Protein AF-A0A066YXP0-F1 (afdb_monomer_lite)

Structure (mmCIF, N/CA/C/O backbone):
data_AF-A0A066YXP0-F1
#
_entry.id   AF-A0A066YXP0-F1
#
loop_
_atom_site.group_PDB
_atom_site.id
_atom_site.type_symbol
_atom_site.label_atom_id
_atom_site.label_alt_id
_atom_site.label_comp_id
_atom_site.label_asym_id
_atom_site.label_entity_id
_atom_site.label_seq_id
_atom_site.pdbx_PDB_ins_code
_atom_site.Cartn_x
_atom_site.Cartn_y
_atom_site.Cartn_z
_atom_site.occupancy
_atom_site.B_iso_or_equiv
_atom_site.auth_seq_id
_atom_site.auth_comp_id
_atom_site.auth_asym_id
_atom_site.auth_atom_id
_atom_site.pdbx_PDB_model_num
ATOM 1 N N . MET A 1 1 ? -65.974 5.457 -39.217 1.00 43.94 1 MET A N 1
ATOM 2 C CA . MET A 1 1 ? -66.671 4.930 -38.025 1.00 43.94 1 MET A CA 1
ATOM 3 C C . MET A 1 1 ? -66.229 5.714 -36.793 1.00 43.94 1 MET A C 1
ATOM 5 O O . MET A 1 1 ? -65.076 5.642 -36.402 1.00 43.94 1 MET A O 1
ATOM 9 N N . ARG A 1 2 ? -67.131 6.537 -36.255 1.00 34.09 2 ARG A N 1
ATOM 10 C CA . ARG A 1 2 ? -67.121 7.084 -34.881 1.00 34.09 2 ARG A CA 1
ATOM 11 C C . ARG A 1 2 ? -67.734 6.015 -33.931 1.00 34.09 2 ARG A C 1
ATOM 13 O O . ARG A 1 2 ? -68.352 5.100 -34.468 1.00 34.09 2 ARG A O 1
ATOM 20 N N . PRO A 1 3 ? -67.859 6.222 -32.601 1.00 57.88 3 PRO A N 1
ATOM 21 C CA . PRO A 1 3 ? -66.955 6.821 -31.596 1.00 57.88 3 PRO A CA 1
ATOM 22 C C . PRO A 1 3 ? -67.056 6.107 -30.205 1.00 57.88 3 PRO A C 1
ATOM 24 O O . PRO A 1 3 ? -67.818 5.162 -30.042 1.00 57.88 3 PRO A O 1
ATOM 27 N N . GLY A 1 4 ? -66.403 6.628 -29.154 1.00 34.84 4 GLY A N 1
ATOM 28 C CA . GLY A 1 4 ? -66.785 6.338 -27.752 1.00 34.84 4 GLY A CA 1
ATOM 29 C C . GLY A 1 4 ? -65.851 6.954 -26.699 1.00 34.84 4 GLY A C 1
ATOM 30 O O . GLY A 1 4 ? -64.907 6.310 -26.276 1.00 34.84 4 GLY A O 1
ATOM 31 N N . ARG A 1 5 ? -65.946 8.271 -26.445 1.00 37.78 5 ARG A N 1
ATOM 32 C CA . ARG A 1 5 ? -66.507 8.904 -25.216 1.00 37.78 5 ARG A CA 1
ATOM 33 C C . ARG A 1 5 ? -65.700 8.698 -23.906 1.00 37.78 5 ARG A C 1
ATOM 35 O O . ARG A 1 5 ? -65.903 7.718 -23.212 1.00 37.78 5 ARG A O 1
ATOM 42 N N . ALA A 1 6 ? -64.787 9.641 -23.616 1.00 40.22 6 ALA A N 1
ATOM 43 C CA . ALA A 1 6 ? -64.837 10.743 -22.614 1.00 40.22 6 ALA A CA 1
ATOM 44 C C . ALA A 1 6 ? -65.660 10.575 -21.292 1.00 40.22 6 ALA A C 1
ATOM 46 O O . ALA A 1 6 ? -66.517 9.706 -21.220 1.00 40.22 6 ALA A O 1
ATOM 47 N N . PRO A 1 7 ? -65.664 11.566 -20.366 1.00 56.12 7 PRO A N 1
ATOM 48 C CA . PRO A 1 7 ? -64.593 12.099 -19.503 1.00 56.12 7 PRO A CA 1
ATOM 49 C C . PRO A 1 7 ? -65.066 12.242 -18.021 1.00 56.12 7 PRO A C 1
ATOM 51 O O . PRO A 1 7 ? -66.232 12.026 -17.706 1.00 56.12 7 PRO A O 1
ATOM 54 N N . GLY A 1 8 ? -64.200 12.692 -17.102 1.00 35.34 8 GLY A N 1
ATOM 55 C CA . GLY A 1 8 ? -64.591 12.992 -15.714 1.00 35.34 8 GLY A CA 1
ATOM 56 C C . GLY A 1 8 ? -63.807 14.147 -15.089 1.00 35.34 8 GLY A C 1
ATOM 57 O O . GLY A 1 8 ? -62.768 13.941 -14.475 1.00 35.34 8 GLY A O 1
ATOM 58 N N . HIS A 1 9 ? -64.324 15.367 -15.245 1.00 40.81 9 HIS A N 1
ATOM 59 C CA . HIS A 1 9 ? -63.923 16.573 -14.514 1.00 40.81 9 HIS A CA 1
ATOM 60 C C . HIS A 1 9 ? -64.407 16.533 -13.053 1.00 40.81 9 HIS A C 1
ATOM 62 O O . HIS A 1 9 ? -65.563 16.186 -12.819 1.00 40.81 9 HIS A O 1
ATOM 68 N N . ARG A 1 10 ? -63.614 17.072 -12.112 1.00 38.88 10 ARG A N 1
ATOM 69 C CA . ARG A 1 10 ? -63.977 18.285 -11.338 1.00 38.88 10 ARG A CA 1
ATOM 70 C C . ARG A 1 10 ? -62.808 18.804 -10.470 1.00 38.88 10 ARG A C 1
ATOM 72 O O . ARG A 1 10 ? -62.180 18.010 -9.778 1.00 38.88 10 ARG A O 1
ATOM 79 N N . PRO A 1 11 ? -62.541 20.124 -10.474 1.00 49.25 11 PRO A N 1
ATOM 80 C CA . PRO A 1 11 ? -61.657 20.807 -9.530 1.00 49.25 11 PRO A CA 1
ATOM 81 C C . PRO A 1 11 ? -62.459 21.400 -8.355 1.00 49.25 11 PRO A C 1
ATOM 83 O O . PRO A 1 11 ? -63.648 21.687 -8.499 1.00 49.25 11 PRO A O 1
ATOM 86 N N . GLY A 1 12 ? -61.813 21.644 -7.211 1.00 35.94 12 GLY A N 1
ATOM 87 C CA . GLY A 1 12 ? -62.453 22.354 -6.101 1.00 35.94 12 GLY A CA 1
ATOM 88 C C . GLY A 1 12 ? -61.500 22.766 -4.973 1.00 35.94 12 GLY A C 1
ATOM 89 O O . GLY A 1 12 ? -61.181 21.970 -4.101 1.00 35.94 12 GLY A O 1
ATOM 90 N N . THR A 1 13 ? -61.079 24.036 -5.022 1.00 36.84 13 THR A N 1
ATOM 91 C CA . THR A 1 13 ? -61.128 25.043 -3.932 1.00 36.84 13 THR A CA 1
ATOM 92 C C . THR A 1 13 ? -60.427 24.787 -2.578 1.00 36.84 13 THR A C 1
ATOM 94 O O . THR A 1 13 ? -60.930 24.078 -1.715 1.00 36.84 13 THR A O 1
ATOM 97 N N . ARG A 1 14 ? -59.326 25.527 -2.340 1.00 41.44 14 ARG A N 1
ATOM 98 C CA . ARG A 1 14 ? -58.990 26.219 -1.059 1.00 41.44 14 ARG A CA 1
ATOM 99 C C . ARG A 1 14 ? -59.860 27.499 -0.917 1.00 41.44 14 ARG A C 1
ATOM 101 O O . ARG A 1 14 ? -60.451 27.853 -1.937 1.00 41.44 14 ARG A O 1
ATOM 108 N N . PRO A 1 15 ? -59.868 28.291 0.191 1.00 52.75 15 PRO A N 1
ATOM 109 C CA . PRO A 1 15 ? -59.224 28.177 1.521 1.00 52.75 15 PRO A CA 1
ATOM 110 C C . PRO A 1 15 ? -60.187 28.453 2.717 1.00 52.75 15 PRO A C 1
ATOM 112 O O . PRO A 1 15 ? -61.280 28.967 2.527 1.00 52.75 15 PRO A O 1
ATOM 115 N N . ALA A 1 16 ? -59.747 28.239 3.965 1.00 36.47 16 ALA A N 1
ATOM 116 C CA . ALA A 1 16 ? -60.182 29.052 5.116 1.00 36.47 16 ALA A CA 1
ATOM 117 C C . ALA A 1 16 ? -59.213 28.905 6.300 1.00 36.47 16 ALA A C 1
ATOM 119 O O . ALA A 1 16 ? -58.724 27.817 6.601 1.00 36.47 16 ALA A O 1
ATOM 120 N N . ALA A 1 17 ? -58.921 30.032 6.940 1.00 34.28 17 ALA A N 1
ATOM 121 C CA . ALA A 1 17 ? -57.982 30.205 8.034 1.00 34.28 17 ALA A CA 1
ATOM 122 C C . ALA A 1 17 ? -58.693 30.272 9.398 1.00 34.28 17 ALA A C 1
ATOM 124 O O . ALA A 1 17 ? -59.740 30.898 9.477 1.00 34.28 17 ALA A O 1
ATOM 125 N N . GLN A 1 18 ? -58.012 29.758 10.440 1.00 38.00 18 GLN A N 1
ATOM 126 C CA . GLN A 1 18 ? -57.992 30.223 11.850 1.00 38.00 18 GLN A CA 1
ATOM 127 C C . GLN A 1 18 ? -59.324 30.196 12.665 1.00 38.00 18 GLN A C 1
ATOM 129 O O . GLN A 1 18 ? -60.389 30.207 12.068 1.00 38.00 18 GLN A O 1
ATOM 134 N N . PRO A 1 19 ? -59.314 30.131 14.027 1.00 46.47 19 PRO A N 1
ATOM 135 C CA . PRO A 1 19 ? -58.333 30.755 14.914 1.00 46.47 19 PRO A CA 1
ATOM 136 C C . PRO A 1 19 ? -57.813 29.954 16.119 1.00 46.47 19 PRO A C 1
ATOM 138 O O . PRO A 1 19 ? -58.309 28.917 16.552 1.00 46.47 19 PRO A O 1
ATOM 141 N N . ARG A 1 20 ? -56.752 30.563 16.650 1.00 35.50 20 ARG A N 1
ATOM 142 C CA . ARG A 1 20 ? -56.037 30.334 17.902 1.00 35.50 20 ARG A CA 1
ATOM 143 C C . ARG A 1 20 ? -56.984 30.230 19.104 1.00 35.50 20 ARG A C 1
ATOM 145 O O . ARG A 1 20 ? -57.837 31.093 19.292 1.00 35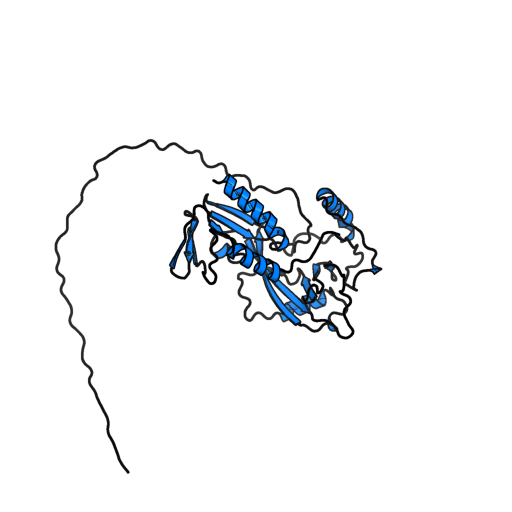.50 20 ARG A O 1
ATOM 152 N N . ARG A 1 21 ? -56.719 29.274 19.999 1.00 39.41 21 ARG A N 1
ATOM 153 C CA . ARG A 1 21 ? -57.074 29.389 21.420 1.00 39.41 21 ARG A CA 1
ATOM 154 C C . ARG A 1 21 ? -55.802 29.507 22.252 1.00 39.41 21 ARG A C 1
ATOM 156 O O . ARG A 1 21 ? -54.921 28.655 22.200 1.00 39.41 21 ARG A O 1
ATOM 163 N N . HIS A 1 22 ? -55.729 30.629 22.957 1.00 32.97 22 HIS A N 1
ATOM 164 C CA . HIS A 1 22 ? -54.777 30.950 24.010 1.00 32.97 22 HIS A CA 1
ATOM 165 C C . HIS A 1 22 ? -55.228 30.359 25.358 1.00 32.97 22 HIS A C 1
ATOM 167 O O . HIS A 1 22 ? -56.410 30.075 25.536 1.00 32.97 22 HIS A O 1
ATOM 173 N N . LEU A 1 23 ? -54.270 30.354 26.300 1.00 34.19 23 LEU A N 1
ATOM 174 C CA . LEU A 1 23 ? -54.341 30.107 27.754 1.00 34.19 23 LEU A CA 1
ATOM 175 C C . LEU A 1 23 ? -54.124 28.624 28.128 1.00 34.19 23 LEU A C 1
ATOM 177 O O . LEU A 1 23 ? -54.807 27.755 27.616 1.00 34.19 23 LEU A O 1
ATOM 181 N N . ALA A 1 24 ? -53.165 28.239 28.976 1.00 34.91 24 ALA A N 1
ATOM 182 C CA . ALA A 1 24 ? -52.558 28.959 30.092 1.00 34.91 24 ALA A CA 1
ATOM 183 C C . ALA A 1 24 ? -51.069 28.606 30.306 1.00 34.91 24 ALA A C 1
ATOM 185 O O . ALA A 1 24 ? -50.634 27.471 30.123 1.00 34.91 24 ALA A O 1
ATOM 186 N N . ARG A 1 25 ? -50.303 29.614 30.742 1.00 38.59 25 ARG A N 1
ATOM 187 C CA . ARG A 1 25 ? -48.981 29.485 31.377 1.00 38.59 25 ARG A CA 1
ATOM 188 C C . ARG A 1 25 ? -49.139 28.969 32.813 1.00 38.59 25 ARG A C 1
ATOM 190 O O . ARG A 1 25 ? -50.065 29.403 33.494 1.00 38.59 25 ARG A O 1
ATOM 197 N N . PRO A 1 26 ? -48.130 28.255 33.330 1.00 39.72 26 PRO A N 1
ATOM 198 C CA . PRO A 1 26 ? -47.620 28.554 34.665 1.00 39.72 26 PRO A CA 1
ATOM 199 C C . PRO A 1 26 ? -46.196 29.117 34.586 1.00 39.72 26 PRO A C 1
ATOM 201 O O . PRO A 1 26 ? -45.354 28.649 33.821 1.00 39.72 26 PRO A O 1
ATOM 204 N N . ALA A 1 27 ? -45.963 30.158 35.379 1.00 39.28 27 ALA A N 1
ATOM 205 C CA . ALA A 1 27 ? -44.684 30.827 35.587 1.00 39.28 27 ALA A CA 1
ATOM 206 C C . ALA A 1 27 ? -43.836 30.073 36.655 1.00 39.28 27 ALA A C 1
ATOM 208 O O . ALA A 1 27 ? -44.248 29.010 37.125 1.00 39.28 27 ALA A O 1
ATOM 209 N N . PRO A 1 28 ? -42.619 30.543 36.986 1.00 38.53 28 PRO A N 1
ATOM 210 C CA . PRO A 1 28 ? -41.446 29.703 37.191 1.00 38.53 28 PRO A CA 1
ATOM 211 C C . PRO A 1 28 ? -41.310 29.196 38.630 1.00 38.53 28 PRO A C 1
ATOM 213 O O . PRO A 1 28 ? -41.614 29.901 39.590 1.00 38.53 28 PRO A O 1
ATOM 216 N N . ARG A 1 29 ? -40.758 27.990 38.795 1.00 36.66 29 ARG A N 1
ATOM 217 C CA . ARG A 1 29 ? -40.234 27.546 40.091 1.00 36.66 29 ARG A CA 1
ATOM 218 C C . ARG A 1 29 ? -38.767 27.944 40.201 1.00 36.66 29 ARG A C 1
ATOM 220 O O . ARG A 1 29 ? -37.927 27.467 39.441 1.00 36.66 29 ARG A O 1
ATOM 227 N N . HIS A 1 30 ? -38.496 28.836 41.148 1.00 35.25 30 HIS A N 1
ATOM 228 C CA . HIS A 1 30 ? -37.156 29.158 41.617 1.00 35.25 30 HIS A CA 1
ATOM 229 C C . HIS A 1 30 ? -36.464 27.926 42.233 1.00 35.25 30 HIS A C 1
ATOM 231 O O . HIS A 1 30 ? -37.138 27.051 42.785 1.00 35.25 30 HIS A O 1
ATOM 237 N N . PRO A 1 31 ? -35.124 27.857 42.147 1.00 35.50 31 PRO A N 1
ATOM 238 C CA . PRO A 1 31 ? -34.337 26.725 42.612 1.00 35.50 31 PRO A CA 1
ATOM 239 C C . PRO A 1 31 ? -34.058 26.830 44.117 1.00 35.50 31 PRO A C 1
ATOM 241 O O . PRO A 1 31 ? -33.610 27.871 44.594 1.00 35.50 31 PRO A O 1
ATOM 244 N N . HIS A 1 32 ? -34.260 25.738 44.857 1.00 34.31 32 HIS A N 1
ATOM 245 C CA . HIS A 1 32 ? -33.698 25.594 46.201 1.00 34.31 32 HIS A CA 1
ATOM 246 C C . HIS A 1 32 ? -32.284 24.985 46.112 1.00 34.31 32 HIS A C 1
ATOM 248 O O . HIS A 1 32 ? -32.048 24.117 45.265 1.00 34.31 32 HIS A O 1
ATOM 254 N N . PRO A 1 33 ? -31.330 25.429 46.951 1.00 35.97 33 PRO A N 1
ATOM 255 C CA . PRO A 1 33 ? -29.922 25.098 46.829 1.00 35.97 33 PRO A CA 1
ATOM 256 C C . PRO A 1 33 ? -29.597 23.830 47.622 1.00 35.97 33 PRO A C 1
ATOM 258 O O . PRO A 1 33 ? -29.985 23.698 48.780 1.00 35.97 33 PRO A O 1
ATOM 261 N N . ALA A 1 34 ? -28.828 22.915 47.034 1.00 32.72 34 ALA A N 1
ATOM 262 C CA . ALA A 1 34 ? -28.223 21.829 47.792 1.00 32.72 34 ALA A CA 1
ATOM 263 C C . ALA A 1 34 ? -26.845 21.448 47.235 1.00 32.72 34 ALA A C 1
ATOM 265 O O . ALA A 1 34 ? -26.696 21.014 46.097 1.00 32.72 34 ALA A O 1
ATOM 266 N N . ALA A 1 35 ? -25.858 21.613 48.116 1.00 32.06 35 ALA A N 1
ATOM 267 C CA . ALA A 1 35 ? -24.585 20.904 48.190 1.00 32.06 35 ALA A CA 1
ATOM 268 C C . ALA A 1 35 ? -23.618 21.004 46.992 1.00 32.06 35 ALA A C 1
ATOM 270 O O . ALA A 1 35 ? -23.466 20.095 46.175 1.00 32.06 35 ALA A O 1
ATOM 271 N N . ARG A 1 36 ? -22.805 22.071 47.015 1.00 32.59 36 ARG A N 1
ATOM 272 C CA . ARG A 1 36 ? -21.448 22.070 46.448 1.00 32.59 36 ARG A CA 1
ATOM 273 C C . ARG A 1 36 ? -20.637 20.929 47.080 1.00 32.59 36 ARG A C 1
ATOM 275 O O . ARG A 1 36 ? -20.168 21.057 48.206 1.00 32.59 36 ARG A O 1
ATOM 282 N N . ARG A 1 37 ? -20.422 19.836 46.345 1.00 38.03 37 ARG A N 1
ATOM 283 C CA . ARG A 1 37 ? -19.284 18.937 46.597 1.00 38.03 37 ARG A CA 1
ATOM 284 C C . ARG A 1 37 ? -18.017 19.569 46.004 1.00 38.03 37 ARG A C 1
ATOM 286 O O . ARG A 1 37 ? -18.082 20.101 44.892 1.00 38.03 37 ARG A O 1
ATOM 293 N N . PRO A 1 38 ? -16.873 19.541 46.707 1.00 33.12 38 PRO A N 1
ATOM 294 C CA . PRO A 1 38 ? -15.649 20.156 46.220 1.00 33.12 38 PRO A CA 1
ATOM 295 C C . PRO A 1 38 ? -15.175 19.451 44.946 1.00 33.12 38 PRO A C 1
ATOM 297 O O . PRO A 1 38 ? -14.960 18.237 44.920 1.00 33.12 38 PRO A O 1
ATOM 300 N N . ARG A 1 39 ? -15.008 20.240 43.878 1.00 32.91 39 ARG A N 1
ATOM 301 C CA . ARG A 1 39 ? -14.263 19.850 42.681 1.00 32.91 39 ARG A CA 1
ATOM 302 C C . ARG A 1 39 ? -12.849 19.489 43.127 1.00 32.91 39 ARG A C 1
ATOM 304 O O . ARG A 1 39 ? -12.073 20.371 43.483 1.00 32.91 39 ARG A O 1
ATOM 311 N N . ARG A 1 40 ? -12.506 18.201 43.106 1.00 32.47 40 ARG A N 1
ATOM 312 C CA . ARG A 1 40 ? -11.100 17.795 43.128 1.00 32.47 40 ARG A CA 1
ATOM 313 C C . ARG A 1 40 ? -10.467 18.348 41.855 1.00 32.47 40 ARG A C 1
ATOM 315 O O . ARG A 1 40 ? -10.839 17.941 40.755 1.00 32.47 40 ARG A O 1
ATOM 322 N N . HIS A 1 41 ? -9.562 19.309 42.014 1.00 30.81 41 HIS A N 1
ATOM 323 C CA . HIS A 1 41 ? -8.643 19.727 40.967 1.00 30.81 41 HIS A CA 1
ATOM 324 C C . HIS A 1 41 ? -7.877 18.489 40.495 1.00 30.81 41 HIS A C 1
ATOM 326 O O . HIS A 1 41 ? -6.980 18.003 41.177 1.00 30.81 41 HIS A O 1
ATOM 332 N N . ARG A 1 42 ? -8.271 17.943 39.342 1.00 34.81 42 ARG A N 1
ATOM 333 C CA . ARG A 1 42 ? -7.439 16.994 38.606 1.00 34.81 42 ARG A CA 1
ATOM 334 C C . ARG A 1 42 ? -6.384 17.848 37.890 1.00 34.81 42 ARG A C 1
ATOM 336 O O . ARG A 1 42 ? -6.780 18.789 37.197 1.00 34.81 42 ARG A O 1
ATOM 343 N N . PRO A 1 43 ? -5.081 17.605 38.096 1.00 33.22 43 PRO A N 1
ATOM 344 C CA . PRO A 1 43 ? -4.045 18.367 37.410 1.00 33.22 43 PRO A CA 1
ATOM 345 C C . PRO A 1 43 ? -4.211 18.205 35.890 1.00 33.22 43 PRO A C 1
ATOM 347 O O . PRO A 1 43 ? -4.738 17.176 35.449 1.00 33.22 43 PRO A O 1
ATOM 350 N N . PRO A 1 44 ? -3.801 19.197 35.079 1.00 32.00 44 PRO A N 1
ATOM 351 C CA . PRO A 1 44 ? -3.827 19.060 33.631 1.00 32.00 44 PRO A CA 1
ATOM 352 C C . PRO A 1 44 ? -3.059 17.796 33.246 1.00 32.00 44 PRO A C 1
ATOM 354 O O . PRO A 1 44 ? -1.934 17.583 33.704 1.00 32.00 44 PRO A O 1
ATOM 357 N N . ALA A 1 45 ? -3.696 16.944 32.438 1.00 31.80 45 ALA A N 1
ATOM 358 C CA . ALA A 1 45 ? -3.048 15.785 31.850 1.00 31.80 45 ALA A CA 1
ATOM 359 C C . ALA A 1 45 ? -1.756 16.267 31.186 1.00 31.80 45 ALA A C 1
ATOM 361 O O . ALA A 1 45 ? -1.791 17.081 30.258 1.00 31.80 45 ALA A O 1
ATOM 362 N N . ARG A 1 46 ? -0.612 15.813 31.709 1.00 28.62 46 ARG A N 1
ATOM 363 C CA . ARG A 1 46 ? 0.672 15.988 31.038 1.00 28.62 46 ARG A CA 1
ATOM 364 C C . ARG A 1 46 ? 0.482 15.452 29.623 1.00 28.62 46 ARG A C 1
ATOM 366 O O . ARG A 1 46 ? 0.127 14.288 29.459 1.00 28.62 46 ARG A O 1
ATOM 373 N N . ARG A 1 47 ? 0.669 16.310 28.614 1.00 30.30 47 ARG A N 1
ATOM 374 C CA . ARG A 1 47 ? 0.838 15.864 27.230 1.00 30.30 47 ARG A CA 1
ATOM 375 C C . ARG A 1 47 ? 1.935 14.806 27.257 1.00 30.30 47 ARG A C 1
ATOM 377 O O . ARG A 1 47 ? 3.078 15.134 27.572 1.00 30.30 47 ARG A O 1
ATOM 384 N N . ALA A 1 48 ? 1.573 13.557 26.983 1.00 29.08 48 ALA A N 1
ATOM 385 C CA . ALA A 1 48 ? 2.563 12.554 26.650 1.00 29.08 48 ALA A CA 1
ATOM 386 C C . ALA A 1 48 ? 3.342 13.095 25.438 1.00 29.08 48 ALA A C 1
ATOM 388 O O . ALA A 1 48 ? 2.711 13.593 24.496 1.00 29.08 48 ALA A O 1
ATOM 389 N N . PRO A 1 49 ? 4.684 13.099 25.473 1.00 26.34 49 PRO A N 1
ATOM 390 C CA . PRO A 1 49 ? 5.459 13.459 24.299 1.00 26.34 49 PRO A CA 1
ATOM 391 C C . PRO A 1 49 ? 5.073 12.511 23.153 1.00 26.34 49 PRO A C 1
ATOM 393 O O . PRO A 1 49 ? 4.730 11.355 23.420 1.00 26.34 49 PRO A O 1
ATOM 396 N N . PRO A 1 50 ? 5.100 12.963 21.887 1.00 27.55 50 PRO A N 1
ATOM 397 C CA . PRO A 1 50 ? 5.016 12.033 20.773 1.00 27.55 50 PRO A CA 1
ATOM 398 C C . PRO A 1 50 ? 6.121 10.991 20.967 1.00 27.55 50 PRO A C 1
ATOM 400 O O . PRO A 1 50 ? 7.301 11.334 21.037 1.00 27.55 50 PRO A O 1
ATOM 403 N N . LEU A 1 51 ? 5.723 9.730 21.129 1.00 33.25 51 LEU A N 1
ATOM 404 C CA . LEU A 1 51 ? 6.652 8.613 21.205 1.00 33.25 51 LEU A CA 1
ATOM 405 C C . LEU A 1 51 ? 7.248 8.434 19.808 1.00 33.25 51 LEU A C 1
ATOM 407 O O . LEU A 1 51 ? 6.699 7.731 18.963 1.00 33.25 51 LEU A O 1
ATOM 411 N N . ALA A 1 52 ? 8.353 9.135 19.558 1.00 29.55 52 ALA A N 1
ATOM 412 C CA . ALA A 1 52 ? 9.242 8.864 18.445 1.00 29.55 52 ALA A CA 1
ATOM 413 C C . ALA A 1 52 ? 9.859 7.482 18.693 1.00 29.55 52 ALA A C 1
ATOM 415 O O . ALA A 1 52 ? 10.798 7.335 19.472 1.00 29.55 52 ALA A O 1
ATOM 416 N N . GLY A 1 53 ? 9.262 6.454 18.091 1.00 26.23 53 GLY A N 1
ATOM 417 C CA . GLY A 1 53 ? 9.828 5.115 18.071 1.00 26.23 53 GLY A CA 1
ATOM 418 C C . GLY A 1 53 ? 11.155 5.144 17.323 1.00 26.23 53 GLY A C 1
ATOM 419 O O . GLY A 1 53 ? 11.190 5.361 16.116 1.00 26.23 53 GLY A O 1
ATOM 420 N N . THR A 1 54 ? 12.240 4.959 18.063 1.00 27.20 54 THR A N 1
ATOM 421 C CA . THR A 1 54 ? 13.578 4.661 17.560 1.00 27.20 54 THR A CA 1
ATOM 422 C C . THR A 1 54 ? 13.600 3.227 17.038 1.00 27.20 54 THR A C 1
ATOM 424 O O . THR A 1 54 ? 13.339 2.292 17.795 1.00 27.20 54 THR A O 1
ATOM 427 N N . GLY A 1 55 ? 13.883 3.080 15.748 1.00 23.05 55 GLY A N 1
ATOM 428 C CA . GLY A 1 55 ? 13.907 1.820 15.010 1.00 23.05 55 GLY A CA 1
ATOM 429 C C . GLY A 1 55 ? 13.272 2.058 13.648 1.00 23.05 55 GLY A C 1
ATOM 430 O O . GLY A 1 55 ? 12.056 1.968 13.535 1.00 23.05 55 GLY A O 1
ATOM 431 N N . ASP A 1 56 ? 14.086 2.467 12.673 1.00 28.16 56 ASP A N 1
ATOM 432 C CA . ASP A 1 56 ? 13.707 2.779 11.289 1.00 28.16 56 ASP A CA 1
ATOM 433 C C . ASP A 1 56 ? 13.756 1.468 10.481 1.00 28.16 56 ASP A C 1
ATOM 435 O O . ASP A 1 56 ? 14.842 1.029 10.100 1.00 28.16 56 ASP A O 1
ATOM 439 N N . PRO A 1 57 ? 12.627 0.764 10.278 1.00 25.50 57 PRO A N 1
ATOM 440 C CA . PRO A 1 57 ? 12.632 -0.475 9.527 1.00 25.50 57 PRO A CA 1
ATOM 441 C C . PRO A 1 57 ? 12.643 -0.117 8.041 1.00 25.50 57 PRO A C 1
ATOM 443 O O . PRO A 1 57 ? 11.624 0.308 7.504 1.00 25.50 57 PRO A O 1
ATOM 446 N N . ALA A 1 58 ? 13.802 -0.296 7.404 1.00 28.23 58 ALA A N 1
ATOM 447 C CA . ALA A 1 58 ? 14.012 -0.325 5.957 1.00 28.23 58 ALA A CA 1
ATOM 448 C C . ALA A 1 58 ? 13.309 0.799 5.161 1.00 28.23 58 ALA A C 1
ATOM 450 O O . ALA A 1 58 ? 12.156 0.699 4.736 1.00 28.23 58 ALA A O 1
ATOM 451 N N . ARG A 1 59 ? 14.080 1.851 4.860 1.00 35.34 59 ARG A N 1
ATOM 452 C CA . ARG A 1 59 ? 13.719 3.012 4.027 1.00 35.34 59 ARG A CA 1
ATOM 453 C C . ARG A 1 59 ? 13.495 2.696 2.538 1.00 35.34 59 ARG A C 1
ATOM 455 O O . ARG A 1 59 ? 14.028 3.387 1.673 1.00 35.34 59 ARG A O 1
ATOM 462 N N . HIS A 1 60 ? 12.638 1.736 2.221 1.00 36.16 60 HIS A N 1
ATOM 463 C CA . HIS A 1 60 ? 11.925 1.698 0.942 1.00 36.16 60 HIS A CA 1
ATOM 464 C C . HIS A 1 60 ? 10.525 2.286 1.135 1.00 36.16 60 HIS A C 1
ATOM 466 O O . HIS A 1 60 ? 9.500 1.681 0.829 1.00 36.16 60 HIS A O 1
ATOM 472 N N . HIS A 1 61 ? 10.481 3.488 1.709 1.00 38.62 61 HIS A N 1
ATOM 473 C CA . HIS A 1 61 ? 9.291 4.318 1.667 1.00 38.62 61 HIS A CA 1
ATOM 474 C C . HIS A 1 61 ? 9.261 5.015 0.313 1.00 38.62 61 HIS A C 1
ATOM 476 O O . HIS A 1 61 ? 10.279 5.565 -0.108 1.00 38.62 61 HIS A O 1
ATOM 482 N N . ALA A 1 62 ? 8.087 5.056 -0.319 1.00 37.34 62 ALA A N 1
ATOM 483 C CA . ALA A 1 62 ? 7.761 6.133 -1.241 1.00 37.34 62 ALA A CA 1
ATOM 484 C C . ALA A 1 62 ? 7.871 7.439 -0.442 1.00 37.34 62 ALA A C 1
ATOM 486 O O . ALA A 1 62 ? 6.935 7.851 0.252 1.00 37.34 62 ALA A O 1
ATOM 487 N N . LEU A 1 63 ? 9.071 8.020 -0.423 1.00 36.84 63 LEU A N 1
ATOM 488 C CA . LEU A 1 63 ? 9.323 9.298 0.216 1.00 36.84 63 LEU A CA 1
ATOM 489 C C . LEU A 1 63 ? 8.485 10.346 -0.523 1.00 36.84 63 LEU A C 1
ATOM 491 O O . LEU A 1 63 ? 8.346 10.270 -1.749 1.00 36.84 63 LEU A O 1
ATOM 495 N N . PRO A 1 64 ? 7.923 11.337 0.188 1.00 33.16 64 PRO A N 1
ATOM 496 C CA . PRO A 1 64 ? 7.231 12.429 -0.474 1.00 33.16 64 PRO A CA 1
ATOM 497 C C . PRO A 1 64 ? 8.171 13.057 -1.519 1.00 33.16 64 PRO A C 1
ATOM 499 O O . PRO A 1 64 ? 9.351 13.282 -1.219 1.00 33.16 64 PRO A O 1
ATOM 502 N N . PRO A 1 65 ? 7.696 13.326 -2.748 1.00 34.41 65 PRO A N 1
ATOM 503 C CA . PRO A 1 65 ? 8.539 13.915 -3.776 1.00 34.41 65 PRO A CA 1
ATOM 504 C C . PRO A 1 65 ? 9.073 15.267 -3.283 1.00 34.41 65 PRO A C 1
ATOM 506 O O . PRO A 1 65 ? 8.296 16.168 -2.975 1.00 34.41 65 PRO A O 1
ATOM 509 N N . GLY A 1 66 ? 10.404 15.409 -3.209 1.00 36.81 66 GLY A N 1
ATOM 510 C CA . GLY A 1 66 ? 11.042 16.730 -3.223 1.00 36.81 66 GLY A CA 1
ATOM 511 C C . GLY A 1 66 ? 12.023 17.118 -2.114 1.00 36.81 66 GLY A C 1
ATOM 512 O O . GLY A 1 66 ? 12.384 18.291 -2.081 1.00 36.81 66 GLY A O 1
ATOM 513 N N . ARG A 1 67 ? 12.497 16.244 -1.213 1.00 39.25 67 ARG A N 1
ATOM 514 C CA . ARG A 1 67 ? 13.489 16.687 -0.202 1.00 39.25 67 ARG A CA 1
ATOM 515 C C . ARG A 1 67 ? 14.559 15.663 0.174 1.00 39.25 67 ARG A C 1
ATOM 517 O O . ARG A 1 67 ? 14.549 15.212 1.310 1.00 39.25 67 ARG A O 1
ATOM 524 N N . ARG A 1 68 ? 15.504 15.368 -0.731 1.00 40.16 68 ARG A N 1
ATOM 525 C CA . ARG A 1 68 ? 16.970 15.250 -0.494 1.00 40.16 68 ARG A CA 1
ATOM 526 C C . ARG A 1 68 ? 17.689 15.288 -1.855 1.00 40.16 68 ARG A C 1
ATOM 528 O O . ARG A 1 68 ? 17.113 14.782 -2.814 1.00 40.16 68 ARG A O 1
ATOM 535 N N . PRO A 1 69 ? 18.910 15.847 -1.967 1.00 40.47 69 PRO A N 1
ATOM 536 C CA . PRO A 1 69 ? 19.742 15.596 -3.141 1.00 40.47 69 PRO A CA 1
ATOM 537 C C . PRO A 1 69 ? 19.932 14.082 -3.284 1.00 40.47 69 PRO A C 1
ATOM 539 O O . PRO A 1 69 ? 20.219 13.399 -2.296 1.00 40.47 69 PRO A O 1
ATOM 542 N N . HIS A 1 70 ? 19.704 13.565 -4.490 1.00 52.28 70 HIS A N 1
ATOM 543 C CA . HIS A 1 70 ? 19.888 12.155 -4.809 1.00 52.28 70 HIS A CA 1
ATOM 544 C C . HIS A 1 70 ? 21.372 11.817 -4.622 1.00 52.28 70 HIS A C 1
ATOM 546 O O . HIS A 1 70 ? 22.205 12.184 -5.445 1.00 52.28 70 HIS A O 1
ATOM 552 N N . ARG A 1 71 ? 21.720 11.195 -3.487 1.00 58.03 71 ARG A N 1
ATOM 553 C CA . ARG A 1 71 ? 23.036 10.568 -3.314 1.00 58.03 71 ARG A CA 1
ATOM 554 C C . ARG A 1 71 ? 23.077 9.317 -4.175 1.00 58.03 71 ARG A C 1
ATOM 556 O O . ARG A 1 71 ? 22.042 8.659 -4.322 1.00 58.03 71 ARG A O 1
ATOM 563 N N . HIS A 1 72 ? 24.242 9.008 -4.731 1.00 60.88 72 HIS A N 1
ATOM 564 C CA . HIS A 1 72 ? 24.390 7.835 -5.573 1.00 60.88 72 HIS A CA 1
ATOM 565 C C . HIS A 1 72 ? 24.035 6.580 -4.749 1.00 60.88 72 HIS A C 1
ATOM 567 O O . HIS A 1 72 ? 24.398 6.519 -3.572 1.00 60.88 72 HIS A O 1
ATOM 573 N N . PRO A 1 73 ? 23.306 5.590 -5.300 1.00 63.25 73 PRO A N 1
ATOM 574 C CA . PRO A 1 73 ? 22.877 4.409 -4.545 1.00 63.25 73 PRO A CA 1
ATOM 575 C C . PRO A 1 73 ? 24.022 3.686 -3.821 1.00 63.25 73 PRO A C 1
ATOM 577 O O . PRO A 1 73 ? 23.848 3.256 -2.682 1.00 63.25 73 PRO A O 1
ATOM 580 N N . ALA A 1 74 ? 25.206 3.632 -4.441 1.00 67.88 74 ALA A N 1
ATOM 581 C CA . ALA A 1 74 ? 26.414 3.061 -3.842 1.00 67.88 74 ALA A CA 1
ATOM 582 C C . ALA A 1 74 ? 26.847 3.772 -2.542 1.00 67.88 74 ALA A C 1
ATOM 584 O O . ALA A 1 74 ? 27.270 3.112 -1.598 1.00 67.88 74 ALA A O 1
ATOM 585 N N . ASP A 1 75 ? 26.646 5.089 -2.435 1.00 73.25 75 ASP A N 1
ATOM 586 C CA . ASP A 1 75 ? 27.046 5.889 -1.265 1.00 73.25 75 ASP A CA 1
ATOM 587 C C . ASP A 1 75 ? 26.182 5.603 -0.024 1.00 73.25 75 ASP A C 1
ATOM 589 O O . ASP A 1 75 ? 26.444 6.116 1.063 1.00 73.25 75 ASP A O 1
ATOM 593 N N . ARG A 1 76 ? 25.089 4.847 -0.187 1.00 79.31 76 ARG A N 1
ATOM 594 C CA . ARG A 1 76 ? 24.162 4.473 0.890 1.00 79.31 76 ARG A CA 1
ATOM 595 C C . ARG A 1 76 ? 24.359 3.036 1.365 1.00 79.31 76 ARG A C 1
ATOM 597 O O . ARG A 1 76 ? 23.659 2.637 2.293 1.00 79.31 76 ARG A O 1
ATOM 604 N N . LEU A 1 77 ? 25.257 2.271 0.743 1.00 86.94 77 LEU A N 1
ATOM 605 C CA . LEU A 1 77 ? 25.402 0.843 1.012 1.00 86.94 77 LEU A CA 1
ATOM 606 C C . LEU A 1 77 ? 25.799 0.576 2.466 1.00 86.94 77 LEU A C 1
ATOM 608 O O . LEU A 1 77 ? 25.089 -0.149 3.154 1.00 86.94 77 LEU A O 1
ATOM 612 N N . ASP A 1 78 ? 26.858 1.221 2.955 1.00 89.81 78 ASP A N 1
ATOM 613 C CA . ASP A 1 78 ? 27.343 1.029 4.329 1.00 89.81 78 ASP A CA 1
ATOM 614 C C . ASP A 1 78 ? 26.286 1.414 5.369 1.00 89.81 78 ASP A C 1
ATOM 616 O O . ASP A 1 78 ? 26.061 0.690 6.337 1.00 89.81 78 ASP A O 1
ATOM 620 N N . GLU A 1 79 ? 25.584 2.532 5.145 1.00 89.31 79 GLU A N 1
ATOM 621 C CA . GLU A 1 79 ? 24.472 2.948 6.004 1.00 89.31 79 GLU A CA 1
ATOM 622 C C . GLU A 1 79 ? 23.357 1.894 6.012 1.00 89.31 79 GLU A C 1
ATOM 624 O O . GLU A 1 79 ? 22.827 1.567 7.069 1.00 89.31 79 GLU A O 1
ATOM 629 N N . LEU A 1 80 ? 22.993 1.355 4.845 1.00 89.06 80 LEU A N 1
ATOM 630 C CA . LEU A 1 80 ? 21.943 0.346 4.722 1.00 89.06 80 LEU A CA 1
ATOM 631 C C . LEU A 1 80 ? 22.336 -0.956 5.424 1.00 89.06 80 LEU A C 1
ATOM 633 O O . LEU A 1 80 ? 21.526 -1.498 6.174 1.00 89.06 80 LEU A O 1
ATOM 637 N N . LEU A 1 81 ? 23.564 -1.435 5.218 1.00 92.31 81 LEU A N 1
ATOM 638 C CA . LEU A 1 81 ? 24.077 -2.642 5.867 1.00 92.31 81 LEU A CA 1
ATOM 639 C C . LEU A 1 81 ? 24.134 -2.472 7.390 1.00 92.31 81 LEU A C 1
ATOM 641 O O . LEU A 1 81 ? 23.724 -3.373 8.117 1.00 92.31 81 LEU A O 1
ATOM 645 N N . ALA A 1 82 ? 24.553 -1.301 7.875 1.00 93.38 82 ALA A N 1
ATOM 646 C CA . ALA A 1 82 ? 24.556 -0.995 9.302 1.00 93.38 82 ALA A CA 1
ATOM 647 C C . ALA A 1 82 ? 23.139 -0.960 9.901 1.00 93.38 82 ALA A C 1
ATOM 649 O O . ALA A 1 82 ? 22.938 -1.410 11.026 1.00 93.38 82 ALA A O 1
ATOM 650 N N . GLU A 1 83 ? 22.141 -0.435 9.183 1.00 92.19 83 GLU A N 1
ATOM 651 C CA . GLU A 1 83 ? 20.748 -0.469 9.651 1.00 92.19 83 GLU A CA 1
ATOM 652 C C . GLU A 1 83 ? 20.157 -1.886 9.617 1.00 92.19 83 GLU A C 1
ATOM 654 O O . GLU A 1 83 ? 19.436 -2.262 10.540 1.00 92.19 83 GLU A O 1
ATOM 659 N N . ALA A 1 84 ? 20.487 -2.690 8.601 1.00 92.75 84 ALA A N 1
ATOM 660 C CA . ALA A 1 84 ? 20.079 -4.092 8.541 1.00 92.75 84 ALA A CA 1
ATOM 661 C C . ALA A 1 84 ? 20.655 -4.894 9.720 1.00 92.75 84 ALA A C 1
ATOM 663 O O . ALA A 1 84 ? 19.909 -5.618 10.379 1.00 92.75 84 ALA A O 1
ATOM 664 N N . ASP A 1 85 ? 21.937 -4.697 10.043 1.00 94.75 85 ASP A N 1
ATOM 665 C CA . ASP A 1 85 ? 22.601 -5.316 11.195 1.00 94.75 85 ASP A CA 1
ATOM 666 C C . ASP A 1 85 ? 21.943 -4.909 12.523 1.00 94.75 85 ASP A C 1
ATOM 668 O O . ASP A 1 85 ? 21.514 -5.767 13.296 1.00 94.75 85 ASP A O 1
ATOM 672 N N . LYS A 1 86 ? 21.724 -3.603 12.743 1.00 96.00 86 LYS A N 1
ATOM 673 C CA . LYS A 1 86 ? 21.001 -3.095 13.927 1.00 96.00 86 LYS A CA 1
ATOM 674 C C . LYS A 1 86 ? 19.598 -3.686 14.064 1.00 96.00 86 LYS A C 1
ATOM 676 O O . LYS A 1 86 ? 19.123 -3.882 15.182 1.00 96.00 86 LYS A O 1
ATOM 681 N N . ALA A 1 87 ? 18.920 -3.921 12.943 1.00 91.44 87 ALA A N 1
ATOM 682 C CA . ALA A 1 87 ? 17.580 -4.490 12.908 1.00 91.44 87 ALA A CA 1
ATOM 683 C C . ALA A 1 87 ? 17.568 -6.030 12.972 1.00 91.44 87 ALA A C 1
ATOM 685 O O . ALA A 1 87 ? 16.488 -6.615 13.069 1.00 91.44 87 ALA A O 1
ATOM 686 N N . GLY A 1 88 ? 18.730 -6.692 12.914 1.00 94.44 88 GLY A N 1
ATOM 687 C CA . GLY A 1 88 ? 18.834 -8.150 12.831 1.00 94.44 88 GLY A CA 1
ATOM 688 C C . GLY A 1 88 ? 18.251 -8.727 11.536 1.00 94.44 88 GLY A C 1
ATOM 689 O O . GLY A 1 88 ? 17.766 -9.859 11.529 1.00 94.44 88 GLY A O 1
ATOM 690 N N . VAL A 1 89 ? 18.244 -7.946 10.453 1.00 93.69 89 VAL A N 1
ATOM 691 C CA . VAL A 1 89 ? 17.682 -8.327 9.154 1.00 93.69 89 VAL A CA 1
ATOM 692 C C . VAL A 1 89 ? 18.783 -8.953 8.292 1.00 93.69 89 VAL A C 1
ATOM 694 O O . VAL A 1 89 ? 19.743 -8.268 7.939 1.00 93.69 89 VAL A O 1
ATOM 697 N N . PRO A 1 90 ? 18.672 -10.241 7.914 1.00 93.88 90 PRO A N 1
ATOM 698 C CA . PRO A 1 90 ? 19.701 -10.906 7.129 1.00 93.88 90 PRO A CA 1
ATOM 699 C C . PRO A 1 90 ? 19.691 -10.406 5.680 1.00 93.88 90 PRO A C 1
ATOM 701 O O . PRO A 1 90 ? 18.725 -10.618 4.936 1.00 93.88 90 PRO A O 1
ATOM 704 N N . VAL A 1 91 ? 20.802 -9.793 5.272 1.00 94.25 91 VAL A N 1
ATOM 705 C CA . VAL A 1 91 ? 21.017 -9.279 3.916 1.00 94.25 91 VAL A CA 1
ATOM 706 C C . VAL A 1 91 ? 22.239 -9.908 3.253 1.00 94.25 91 VAL A C 1
ATOM 708 O O . VAL A 1 91 ? 23.186 -10.317 3.921 1.00 94.25 91 VAL A O 1
ATOM 711 N N . ASP A 1 92 ? 22.219 -9.993 1.927 1.00 91.94 92 ASP A N 1
ATOM 712 C CA . ASP A 1 92 ? 23.375 -10.345 1.103 1.00 91.94 92 ASP A CA 1
ATOM 713 C C . ASP A 1 92 ? 23.494 -9.423 -0.117 1.00 91.94 92 ASP A C 1
ATOM 715 O O . ASP A 1 92 ? 22.547 -8.715 -0.467 1.00 91.94 92 ASP A O 1
ATOM 719 N N . LEU A 1 93 ? 24.669 -9.425 -0.746 1.00 90.19 93 LEU A N 1
ATOM 720 C CA . LEU A 1 93 ? 24.939 -8.718 -1.995 1.00 90.19 93 LEU A CA 1
ATOM 721 C C . LEU A 1 93 ? 24.912 -9.755 -3.124 1.00 90.19 93 LEU A C 1
ATOM 723 O O . LEU A 1 93 ? 25.878 -10.507 -3.258 1.00 90.19 93 LEU A O 1
ATOM 727 N N . PRO A 1 94 ? 23.806 -9.884 -3.876 1.00 83.56 94 PRO A N 1
ATOM 728 C CA . PRO A 1 94 ? 23.728 -10.864 -4.945 1.00 83.56 94 PRO A CA 1
ATOM 729 C C . PRO A 1 94 ? 24.644 -10.471 -6.106 1.00 83.56 94 PRO A C 1
ATOM 731 O O . PRO A 1 94 ? 24.685 -9.305 -6.506 1.00 83.56 94 PRO A O 1
ATOM 734 N N . ASP A 1 95 ? 25.298 -11.467 -6.698 1.00 73.50 95 ASP A N 1
ATOM 735 C CA . ASP A 1 95 ? 25.920 -11.316 -8.010 1.00 73.50 95 ASP A CA 1
ATOM 736 C C . ASP A 1 95 ? 24.829 -11.031 -9.059 1.00 73.50 95 ASP A C 1
ATOM 738 O O . ASP A 1 95 ? 23.709 -11.551 -8.978 1.00 73.50 95 ASP A O 1
ATOM 742 N N . GLY A 1 96 ? 25.131 -10.175 -10.039 1.00 66.94 96 GLY A N 1
ATOM 743 C CA . GLY A 1 96 ? 24.146 -9.674 -11.011 1.00 66.94 96 GLY A CA 1
ATOM 744 C C . GLY A 1 96 ? 23.477 -10.754 -11.875 1.00 66.94 96 GLY A C 1
ATOM 745 O O . GLY A 1 96 ? 22.404 -10.513 -12.426 1.00 66.94 96 GLY A O 1
ATOM 746 N N . ASP A 1 97 ? 24.059 -11.952 -11.941 1.00 61.53 97 ASP A N 1
ATOM 747 C CA . ASP A 1 97 ? 23.704 -13.026 -12.878 1.00 61.53 97 ASP A CA 1
ATOM 748 C C . ASP A 1 97 ? 22.388 -13.765 -12.550 1.00 61.53 97 ASP A C 1
ATOM 750 O O . ASP A 1 97 ? 21.959 -14.638 -13.304 1.00 61.53 97 ASP A O 1
ATOM 754 N N . GLY A 1 98 ? 21.717 -13.423 -11.443 1.00 65.12 98 GLY A N 1
ATOM 755 C CA . GLY A 1 98 ? 20.473 -14.073 -10.999 1.00 65.12 98 GLY A CA 1
ATOM 756 C C . GLY A 1 98 ? 19.201 -13.225 -11.095 1.00 65.12 98 GLY A C 1
ATOM 757 O O . GLY A 1 98 ? 18.120 -13.716 -10.762 1.00 65.12 98 GLY A O 1
ATOM 758 N N . LEU A 1 99 ? 19.298 -11.954 -11.494 1.00 72.38 99 LEU A N 1
ATOM 759 C CA . LEU A 1 99 ? 18.136 -11.068 -11.584 1.00 72.38 99 LEU A CA 1
ATOM 760 C C . LEU A 1 99 ? 17.578 -11.041 -13.013 1.00 72.38 99 LEU A C 1
ATOM 762 O O . LEU A 1 99 ? 18.348 -11.019 -13.975 1.00 72.38 99 LEU A O 1
ATOM 766 N N . PRO A 1 100 ? 16.243 -10.977 -13.189 1.00 79.56 100 PRO A N 1
ATOM 767 C CA . PRO A 1 100 ? 15.670 -10.585 -14.470 1.00 79.56 100 PRO A CA 1
ATOM 768 C C . PRO A 1 100 ? 16.335 -9.292 -14.967 1.00 79.56 100 PRO A C 1
ATOM 770 O O . PRO A 1 100 ? 16.670 -8.447 -14.136 1.00 79.56 100 PRO A O 1
ATOM 773 N N . PRO A 1 101 ? 16.489 -9.067 -16.284 1.00 84.88 101 PRO A N 1
ATOM 774 C CA . PRO A 1 101 ? 16.931 -7.780 -16.788 1.00 84.88 101 PRO A CA 1
ATOM 775 C C . PRO A 1 101 ? 15.910 -6.718 -16.372 1.00 84.88 101 PRO A C 1
ATOM 777 O O . PRO A 1 101 ? 14.776 -6.658 -16.861 1.00 84.88 101 PRO A O 1
ATOM 780 N N . LEU A 1 102 ? 16.336 -5.938 -15.387 1.00 89.88 102 LEU A N 1
ATOM 781 C CA . LEU A 1 102 ? 15.660 -4.798 -14.801 1.00 89.88 102 LEU A CA 1
ATOM 782 C C . LEU A 1 102 ? 16.440 -3.552 -15.206 1.00 89.88 102 LEU A C 1
ATOM 784 O O . LEU A 1 102 ? 17.658 -3.595 -15.380 1.00 89.88 102 LEU A O 1
ATOM 788 N N . GLY A 1 103 ? 15.744 -2.429 -15.335 1.00 91.56 103 GLY A N 1
ATOM 789 C CA . GLY A 1 103 ? 16.416 -1.151 -15.488 1.00 91.56 103 GLY A CA 1
ATOM 790 C C . GLY A 1 103 ? 17.086 -0.7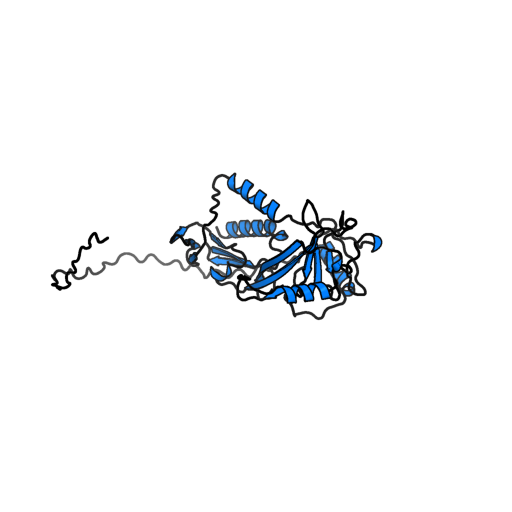81 -14.182 1.00 91.56 103 GLY A C 1
ATOM 791 O O . GLY A 1 103 ? 16.398 -0.537 -13.189 1.00 91.56 103 GLY A O 1
ATOM 792 N N . LEU A 1 104 ? 18.411 -0.730 -14.189 1.00 89.00 104 LEU A N 1
ATOM 793 C CA . LEU A 1 104 ? 19.206 -0.272 -13.062 1.00 89.00 104 LEU A CA 1
ATOM 794 C C . LEU A 1 104 ? 19.804 1.097 -13.396 1.00 89.00 104 LEU A C 1
ATOM 796 O O . LEU A 1 104 ? 20.266 1.296 -14.525 1.00 89.00 104 LEU A O 1
ATOM 800 N N . PRO A 1 105 ? 19.818 2.047 -12.447 1.00 86.81 105 PRO A N 1
ATOM 801 C CA . PRO A 1 105 ? 20.595 3.260 -12.629 1.00 86.81 105 PRO A CA 1
ATOM 802 C C . PRO A 1 105 ? 22.092 2.905 -12.742 1.00 86.81 105 PRO A C 1
ATOM 804 O O . PRO A 1 105 ? 22.530 1.892 -12.182 1.00 86.81 105 PRO A O 1
ATOM 807 N N . PRO A 1 106 ? 22.900 3.713 -13.450 1.00 82.31 106 PRO A N 1
ATOM 808 C CA . PRO A 1 106 ? 24.343 3.501 -13.521 1.00 82.31 106 PRO A CA 1
ATOM 809 C C . PRO A 1 106 ? 24.962 3.361 -12.125 1.00 82.31 106 PRO A C 1
ATOM 811 O O . PRO A 1 106 ? 24.603 4.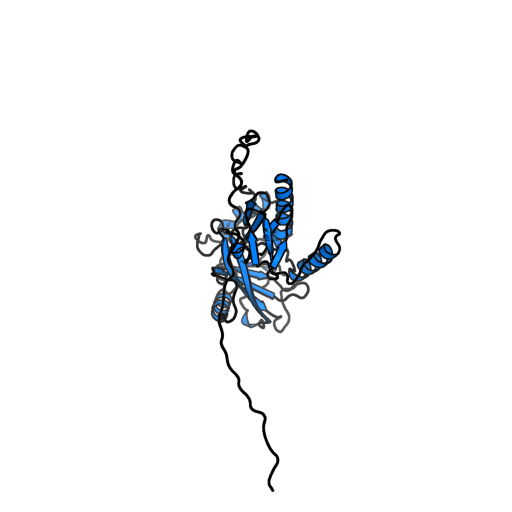100 -11.214 1.00 82.31 106 PRO A O 1
ATOM 814 N N . GLY A 1 107 ? 25.870 2.394 -11.956 1.00 83.06 107 GLY A N 1
ATOM 815 C CA . GLY A 1 107 ? 26.560 2.156 -10.684 1.00 83.06 107 GLY A CA 1
ATOM 816 C C . GLY A 1 107 ? 25.677 1.612 -9.550 1.00 83.06 107 GLY A C 1
ATOM 817 O O . GLY A 1 107 ? 26.067 1.692 -8.384 1.00 83.06 107 GLY A O 1
ATOM 818 N N . ALA A 1 108 ? 24.492 1.078 -9.860 1.00 85.19 108 ALA A N 1
ATOM 819 C CA . ALA A 1 108 ? 23.656 0.405 -8.874 1.00 85.19 108 ALA A CA 1
ATOM 820 C C . ALA A 1 108 ? 24.379 -0.788 -8.230 1.00 85.19 108 ALA A C 1
ATOM 822 O O . ALA A 1 108 ? 25.055 -1.565 -8.904 1.00 85.19 108 ALA A O 1
ATOM 823 N N . VAL A 1 109 ? 24.158 -0.958 -6.927 1.00 85.38 109 VAL A N 1
ATOM 824 C CA . VAL A 1 109 ? 24.552 -2.146 -6.166 1.00 85.38 109 VAL A CA 1
ATOM 825 C C . VAL A 1 109 ? 23.283 -2.822 -5.663 1.00 85.38 109 VAL A C 1
ATOM 827 O O . VAL A 1 109 ? 22.375 -2.152 -5.167 1.00 85.38 109 VAL A O 1
ATOM 830 N N . GLY A 1 110 ? 23.204 -4.144 -5.811 1.00 87.12 110 GLY A N 1
ATOM 831 C CA . GLY A 1 110 ? 22.097 -4.938 -5.293 1.00 87.12 110 GLY A CA 1
ATOM 832 C C . GLY A 1 110 ? 22.285 -5.258 -3.813 1.00 87.12 110 GLY A C 1
ATOM 833 O O . GLY A 1 110 ? 23.360 -5.682 -3.403 1.00 87.12 110 GLY A O 1
ATOM 834 N N . VAL A 1 111 ? 21.220 -5.110 -3.025 1.00 90.12 111 VAL A N 1
ATOM 835 C CA . VAL A 1 111 ? 21.132 -5.663 -1.669 1.00 90.12 111 VAL A CA 1
ATOM 836 C C . VAL A 1 111 ? 19.863 -6.492 -1.585 1.00 90.12 111 VAL A C 1
ATOM 838 O O . VAL A 1 111 ? 18.787 -6.022 -1.955 1.00 90.12 111 VAL A O 1
ATOM 841 N N . ARG A 1 112 ? 19.982 -7.731 -1.112 1.00 91.00 112 ARG A N 1
ATOM 842 C CA . ARG A 1 112 ? 18.865 -8.665 -0.987 1.00 91.00 112 ARG A CA 1
ATOM 843 C C . ARG A 1 112 ? 18.598 -8.978 0.473 1.00 91.00 112 ARG A C 1
ATOM 845 O O . ARG A 1 112 ? 19.436 -9.566 1.144 1.00 91.00 112 ARG A O 1
ATOM 852 N N . GLU A 1 113 ? 17.394 -8.660 0.932 1.00 92.31 113 GLU A N 1
ATOM 853 C CA . GLU A 1 113 ? 16.848 -9.187 2.183 1.00 92.31 113 GLU A CA 1
ATOM 854 C C . GLU A 1 113 ? 16.357 -10.627 1.970 1.00 92.31 113 GLU A C 1
ATOM 856 O O . GLU A 1 113 ? 15.505 -10.879 1.116 1.00 92.31 113 GLU A O 1
ATOM 861 N N . ARG A 1 114 ? 16.862 -11.586 2.757 1.00 88.38 114 ARG A N 1
ATOM 862 C CA . ARG A 1 114 ? 16.544 -13.019 2.578 1.00 88.38 114 ARG A CA 1
ATOM 863 C C . ARG A 1 114 ? 15.180 -13.431 3.124 1.00 88.38 114 ARG A C 1
ATOM 865 O O . ARG A 1 114 ? 14.626 -14.441 2.703 1.00 88.38 114 ARG A O 1
ATOM 872 N N . THR A 1 115 ? 14.668 -12.678 4.089 1.00 90.62 115 THR A N 1
ATOM 873 C CA . THR A 1 115 ? 13.413 -12.961 4.802 1.00 90.62 115 THR A CA 1
ATOM 874 C C . THR A 1 115 ? 12.231 -12.153 4.281 1.00 90.62 115 THR A C 1
ATOM 876 O O . THR A 1 115 ? 11.095 -12.390 4.696 1.00 90.62 115 THR A O 1
ATOM 879 N N . GLY A 1 116 ? 12.492 -11.203 3.381 1.00 87.81 116 GLY A N 1
ATOM 880 C CA . GLY A 1 116 ? 11.478 -10.360 2.770 1.00 87.81 116 GLY A CA 1
ATOM 881 C C . GLY A 1 116 ? 10.533 -11.160 1.874 1.00 87.81 116 GLY A C 1
ATOM 882 O O . GLY A 1 116 ? 10.868 -12.220 1.345 1.00 87.81 116 GLY A O 1
ATOM 883 N N . GLY A 1 117 ? 9.321 -10.643 1.680 1.00 89.44 117 GLY A N 1
ATOM 884 C CA . GLY A 1 117 ? 8.321 -11.312 0.859 1.00 89.44 117 GLY A CA 1
ATOM 885 C C . GLY A 1 117 ? 7.166 -10.412 0.448 1.00 89.44 117 GLY A C 1
ATOM 886 O O . GLY A 1 117 ? 7.048 -9.259 0.863 1.00 89.44 117 GLY A O 1
ATOM 887 N N . VAL A 1 118 ? 6.283 -10.964 -0.383 1.00 90.62 118 VAL A N 1
ATOM 888 C CA . VAL A 1 118 ? 5.101 -10.263 -0.895 1.00 90.62 118 VAL A CA 1
ATOM 889 C C . VAL A 1 118 ? 3.853 -10.744 -0.164 1.00 90.62 118 VAL A C 1
ATOM 891 O O . VAL A 1 118 ? 3.551 -11.936 -0.119 1.00 90.62 118 VAL A O 1
ATOM 894 N N . LEU A 1 119 ? 3.077 -9.799 0.368 1.00 91.94 119 LEU A N 1
ATOM 895 C CA . LEU A 1 119 ? 1.784 -10.090 0.977 1.00 91.94 119 LEU A CA 1
ATOM 896 C C . LEU A 1 119 ? 0.667 -10.040 -0.068 1.00 91.94 119 LEU A C 1
ATOM 898 O O . LEU A 1 119 ? 0.406 -9.011 -0.694 1.00 91.94 119 LEU A O 1
ATOM 902 N N . LEU A 1 120 ? -0.055 -11.152 -0.201 1.00 93.38 120 LEU A N 1
ATOM 903 C CA . LEU A 1 120 ? -1.234 -11.257 -1.057 1.00 93.38 120 LEU A CA 1
ATOM 904 C C . LEU A 1 120 ? -2.427 -10.598 -0.362 1.00 93.38 120 LEU A C 1
ATOM 906 O O . LEU A 1 120 ? -3.224 -11.268 0.299 1.00 93.38 120 LEU A O 1
ATOM 910 N N . ALA A 1 121 ? -2.515 -9.272 -0.489 1.00 91.38 121 ALA A N 1
ATOM 911 C CA . ALA A 1 121 ? -3.369 -8.438 0.353 1.00 91.38 121 ALA A CA 1
ATOM 912 C C . ALA A 1 121 ? -4.827 -8.908 0.423 1.00 91.38 121 ALA A C 1
ATOM 914 O O . ALA A 1 121 ? -5.404 -9.036 1.500 1.00 91.38 121 ALA A O 1
ATOM 915 N N . ASP A 1 122 ? -5.395 -9.252 -0.727 1.00 92.44 122 ASP A N 1
ATOM 916 C CA . ASP A 1 122 ? -6.752 -9.770 -0.833 1.00 92.44 122 ASP A CA 1
ATOM 917 C C . ASP A 1 122 ? -6.951 -11.096 -0.071 1.00 92.44 122 ASP A C 1
ATOM 919 O O . ASP A 1 122 ? -7.911 -11.251 0.685 1.00 92.44 122 ASP A O 1
ATOM 923 N N . ARG A 1 123 ? -6.010 -12.042 -0.185 1.00 95.25 123 ARG A N 1
ATOM 924 C CA . ARG A 1 123 ? -6.084 -13.326 0.533 1.00 95.25 123 ARG A CA 1
ATOM 925 C C . ARG A 1 123 ? -5.972 -13.136 2.039 1.00 95.25 123 ARG A C 1
ATOM 927 O O . ARG A 1 123 ? -6.734 -13.755 2.781 1.00 95.25 123 ARG A O 1
ATOM 934 N N . VAL A 1 124 ? -5.061 -12.267 2.472 1.00 94.81 124 VAL A N 1
ATOM 935 C CA . VAL A 1 124 ? -4.877 -11.919 3.885 1.00 94.81 124 VAL A CA 1
ATOM 936 C C . VAL A 1 124 ? -6.149 -11.279 4.448 1.00 94.81 124 VAL A C 1
ATOM 938 O O . VAL A 1 124 ? -6.628 -11.714 5.491 1.00 94.81 124 VAL A O 1
ATOM 941 N N . LEU A 1 125 ? -6.762 -10.322 3.742 1.00 94.62 125 LEU A N 1
ATOM 942 C CA . LEU A 1 125 ? -8.009 -9.687 4.185 1.00 94.62 125 LEU A CA 1
ATOM 943 C C . LEU A 1 125 ? -9.176 -10.677 4.244 1.00 94.62 125 LEU A C 1
ATOM 945 O O . LEU A 1 125 ? -9.901 -10.703 5.238 1.00 94.62 125 LEU A O 1
ATOM 949 N N . ARG A 1 126 ? -9.343 -11.545 3.237 1.00 96.25 126 ARG A N 1
ATOM 950 C CA . ARG A 1 126 ? -10.373 -12.599 3.277 1.00 96.25 126 ARG A CA 1
ATOM 951 C C . ARG A 1 126 ? -10.154 -13.562 4.442 1.00 96.25 126 ARG A C 1
ATOM 953 O O . ARG A 1 126 ? -11.122 -13.964 5.083 1.00 96.25 126 ARG A O 1
ATOM 960 N N . ALA A 1 127 ? -8.906 -13.940 4.717 1.00 96.69 127 ALA A N 1
ATOM 961 C CA . ALA A 1 127 ? -8.572 -14.786 5.859 1.00 96.69 127 ALA A CA 1
ATOM 962 C C . ALA A 1 127 ? -8.890 -14.089 7.189 1.00 96.69 127 ALA A C 1
ATOM 964 O O . ALA A 1 127 ? -9.529 -14.697 8.045 1.00 96.69 127 ALA A O 1
ATOM 965 N N . ALA A 1 128 ? -8.534 -12.810 7.326 1.00 95.00 128 ALA A N 1
ATOM 966 C CA . ALA A 1 128 ? -8.842 -12.010 8.505 1.00 95.00 128 ALA A CA 1
ATOM 967 C C . ALA A 1 128 ? -10.355 -11.883 8.735 1.00 95.00 128 ALA A C 1
ATOM 969 O O . ALA A 1 128 ? -10.812 -12.090 9.854 1.00 95.00 128 ALA A O 1
ATOM 970 N N . VAL A 1 129 ? -11.145 -11.620 7.687 1.00 96.62 129 VAL A N 1
ATOM 971 C CA . VAL A 1 129 ? -12.615 -11.563 7.780 1.00 96.62 129 VAL A CA 1
ATOM 972 C C . VAL A 1 129 ? -13.182 -12.897 8.257 1.00 96.62 129 VAL A C 1
ATOM 974 O O . VAL A 1 129 ? -13.919 -12.914 9.238 1.00 96.62 129 VAL A O 1
ATOM 977 N N . ARG A 1 130 ? -12.798 -14.021 7.631 1.00 97.50 130 ARG A N 1
ATOM 978 C CA . ARG A 1 130 ? -13.257 -15.356 8.059 1.00 97.50 130 ARG A CA 1
ATOM 979 C C . ARG A 1 130 ? -12.918 -15.633 9.522 1.00 97.50 130 ARG A C 1
ATOM 981 O O . ARG A 1 130 ? -13.761 -16.121 10.266 1.00 97.50 130 ARG A O 1
ATOM 988 N N . TRP A 1 131 ? -11.691 -15.310 9.924 1.00 97.25 131 TRP A N 1
ATOM 989 C CA . TRP A 1 131 ? -11.225 -15.495 11.292 1.00 97.25 131 TRP A CA 1
ATOM 990 C C . TRP A 1 131 ? -12.021 -14.641 12.282 1.00 97.25 131 TRP A C 1
ATOM 992 O O . TRP A 1 131 ? -12.482 -15.170 13.287 1.00 97.25 131 TRP A O 1
ATOM 1002 N N . LEU A 1 132 ? -12.224 -13.353 11.982 1.00 96.31 132 LEU A N 1
ATOM 1003 C CA . LEU A 1 132 ? -12.969 -12.409 12.821 1.00 96.31 132 LEU A CA 1
ATOM 1004 C C . LEU A 1 132 ? -14.437 -12.814 12.975 1.00 96.31 132 LEU A C 1
ATOM 1006 O O . LEU A 1 132 ? -14.953 -12.778 14.085 1.00 96.31 132 LEU A O 1
ATOM 1010 N N . THR A 1 133 ? -15.096 -13.247 11.898 1.00 96.50 133 THR A N 1
ATOM 1011 C CA . THR A 1 133 ? -16.491 -13.714 11.942 1.00 96.50 133 THR A CA 1
ATOM 1012 C C . THR A 1 133 ? -16.674 -14.935 12.845 1.00 96.50 133 THR A C 1
ATOM 1014 O O . THR A 1 133 ? -17.737 -15.104 13.431 1.00 96.50 133 THR A O 1
ATOM 1017 N N . ALA A 1 134 ? -15.645 -15.771 12.998 1.00 97.00 134 ALA A N 1
ATOM 1018 C CA . ALA A 1 134 ? -15.683 -16.929 13.886 1.00 97.00 134 ALA A CA 1
ATOM 1019 C C . ALA A 1 134 ? -15.394 -16.590 15.364 1.00 97.00 134 ALA A C 1
ATOM 1021 O O . ALA A 1 134 ? -15.411 -17.487 16.209 1.00 97.00 134 ALA A O 1
ATOM 1022 N N . ARG A 1 135 ? -15.081 -15.329 15.708 1.00 97.75 135 ARG A N 1
ATOM 1023 C CA . ARG A 1 135 ? -14.746 -14.936 17.084 1.00 97.75 135 ARG A CA 1
ATOM 1024 C C . ARG A 1 135 ? -15.990 -14.529 17.882 1.00 97.75 135 ARG A C 1
ATOM 1026 O O . ARG A 1 135 ? -16.709 -13.624 17.458 1.00 97.75 135 ARG A O 1
ATOM 1033 N N . PRO A 1 136 ? -16.212 -15.112 19.077 1.00 97.12 136 PRO A N 1
ATOM 1034 C CA . PRO A 1 136 ? -17.232 -14.623 19.998 1.00 97.12 136 PRO A CA 1
ATOM 1035 C C . PRO A 1 136 ? -17.018 -13.141 20.327 1.00 97.12 136 PRO A C 1
ATOM 1037 O O . PRO A 1 136 ? -15.887 -12.702 20.530 1.00 97.12 136 PRO A O 1
ATOM 1040 N N . GLY A 1 137 ? -18.105 -12.369 20.377 1.00 94.88 137 GLY A N 1
ATOM 1041 C CA . GLY A 1 137 ? -18.061 -10.938 20.699 1.00 94.88 137 GLY A CA 1
ATOM 1042 C C . GLY A 1 137 ? -17.593 -10.023 19.560 1.00 94.88 137 GLY A C 1
ATOM 1043 O O . GLY A 1 137 ? -17.571 -8.808 19.742 1.00 94.88 137 GLY A O 1
ATOM 1044 N N . VAL A 1 138 ? -17.263 -10.558 18.379 1.00 96.81 138 VAL A N 1
ATOM 1045 C CA . VAL A 1 138 ? -16.926 -9.753 17.197 1.00 96.81 138 VAL A CA 1
ATOM 1046 C C . VAL A 1 138 ? -18.139 -9.635 16.282 1.00 96.81 138 VAL A C 1
ATOM 1048 O O . VAL A 1 138 ? -18.737 -10.627 15.883 1.00 96.81 138 VAL A O 1
ATOM 1051 N N . THR A 1 139 ? -18.487 -8.403 15.908 1.00 96.12 139 THR A N 1
ATOM 1052 C CA . THR A 1 139 ? -19.520 -8.126 14.901 1.00 96.12 139 THR A CA 1
ATOM 1053 C C . THR A 1 139 ? -18.904 -7.364 13.735 1.00 96.12 139 THR A C 1
ATOM 1055 O O . THR A 1 139 ? -18.420 -6.245 13.908 1.00 96.12 139 THR A O 1
ATOM 1058 N N . LEU A 1 140 ? -18.942 -7.949 12.536 1.00 96.50 140 LEU A N 1
ATOM 1059 C CA . LEU A 1 140 ? -18.576 -7.257 11.300 1.00 96.50 140 LEU A CA 1
ATOM 1060 C C . LEU A 1 140 ? -19.830 -6.685 10.643 1.00 96.50 140 LEU A C 1
ATOM 1062 O O . LEU A 1 140 ? -20.793 -7.407 10.398 1.00 96.50 140 LEU A O 1
ATOM 1066 N N . ARG A 1 141 ? -19.805 -5.385 10.343 1.00 95.69 141 ARG A N 1
ATOM 1067 C CA . ARG A 1 141 ? -20.937 -4.652 9.766 1.00 95.69 141 ARG A CA 1
ATOM 1068 C C . ARG A 1 141 ? -20.577 -4.086 8.388 1.00 95.69 141 ARG A C 1
ATOM 1070 O O . ARG A 1 141 ? -20.252 -2.901 8.285 1.00 95.69 141 ARG A O 1
ATOM 1077 N N . PRO A 1 142 ? -20.567 -4.913 7.326 1.00 95.19 142 PRO A N 1
ATOM 1078 C CA . PRO A 1 142 ? -20.362 -4.405 5.974 1.00 95.19 142 PRO A CA 1
ATOM 1079 C C . PRO A 1 142 ? -21.490 -3.432 5.594 1.00 95.19 142 PRO A C 1
ATOM 1081 O O . PRO A 1 142 ? -22.567 -3.450 6.189 1.00 95.19 142 PRO A O 1
ATOM 1084 N N . HIS A 1 143 ? -21.231 -2.560 4.617 1.00 95.12 143 HIS A N 1
ATOM 1085 C CA . HIS A 1 143 ? -22.196 -1.556 4.134 1.00 95.12 143 HIS A CA 1
ATOM 1086 C C . HIS A 1 143 ? -22.726 -0.592 5.214 1.00 95.12 143 HIS A C 1
ATOM 1088 O O . HIS A 1 143 ? -23.797 -0.020 5.063 1.00 95.12 143 HIS A O 1
ATOM 1094 N N . SER A 1 144 ? -21.981 -0.403 6.307 1.00 96.62 144 SER A N 1
ATOM 1095 C CA . SER A 1 144 ? -22.314 0.541 7.380 1.00 96.62 144 SER A CA 1
ATOM 1096 C C . SER A 1 144 ? -21.399 1.761 7.298 1.00 96.62 144 SER A C 1
ATOM 1098 O O . SER A 1 144 ? -20.359 1.818 7.957 1.00 96.62 144 SER A O 1
ATOM 1100 N N . THR A 1 145 ? -21.749 2.725 6.446 1.00 96.12 145 THR A N 1
ATOM 1101 C CA . THR A 1 145 ? -20.913 3.913 6.233 1.00 96.12 145 THR A CA 1
ATOM 1102 C C . THR A 1 145 ? -20.938 4.798 7.471 1.00 96.12 145 THR A C 1
ATOM 1104 O O . THR A 1 145 ? -22.000 5.221 7.922 1.00 96.12 145 THR A O 1
ATOM 1107 N N . VAL A 1 146 ? -19.764 5.133 8.006 1.00 96.38 146 VAL A N 1
ATOM 1108 C CA . VAL A 1 146 ? -19.652 6.141 9.065 1.00 96.38 146 VAL A CA 1
ATOM 1109 C C . VAL A 1 146 ? -19.811 7.528 8.449 1.00 96.38 146 VAL A C 1
ATOM 1111 O O . VAL A 1 146 ? -19.000 7.944 7.623 1.00 96.38 146 VAL A O 1
ATOM 1114 N N . ARG A 1 147 ? -20.845 8.254 8.876 1.00 95.56 147 ARG A N 1
ATOM 1115 C CA . ARG A 1 147 ? -21.130 9.627 8.444 1.00 95.56 147 ARG A CA 1
ATOM 1116 C C . ARG A 1 147 ? -20.385 10.658 9.285 1.00 95.56 147 ARG A C 1
ATOM 1118 O O . ARG A 1 147 ? -19.897 11.645 8.747 1.00 95.56 147 ARG A O 1
ATOM 1125 N N . SER A 1 148 ? -20.332 10.466 10.601 1.00 94.62 148 SER A N 1
ATOM 1126 C CA . SER A 1 148 ? -19.664 11.405 11.505 1.00 94.62 148 SER A CA 1
ATOM 1127 C C . SER A 1 148 ? -19.188 10.741 12.794 1.00 94.62 148 SER A C 1
ATOM 1129 O O . SER A 1 148 ? -19.687 9.690 13.200 1.00 94.62 148 SER A O 1
ATOM 1131 N N . VAL A 1 149 ? -18.210 11.376 13.444 1.00 93.56 149 VAL A N 1
ATOM 1132 C CA . VAL A 1 149 ? -17.667 10.953 14.738 1.00 93.56 149 VAL A CA 1
ATOM 1133 C C . VAL A 1 149 ? -17.650 12.147 15.686 1.00 93.56 149 VAL A C 1
ATOM 1135 O O . VAL A 1 149 ? -17.079 13.193 15.387 1.00 93.56 149 VAL A O 1
ATOM 1138 N N . PHE A 1 150 ? -18.269 12.001 16.854 1.00 90.44 150 PHE A N 1
ATOM 1139 C CA . PHE A 1 150 ? -18.259 13.027 17.893 1.00 90.44 150 PHE A CA 1
ATOM 1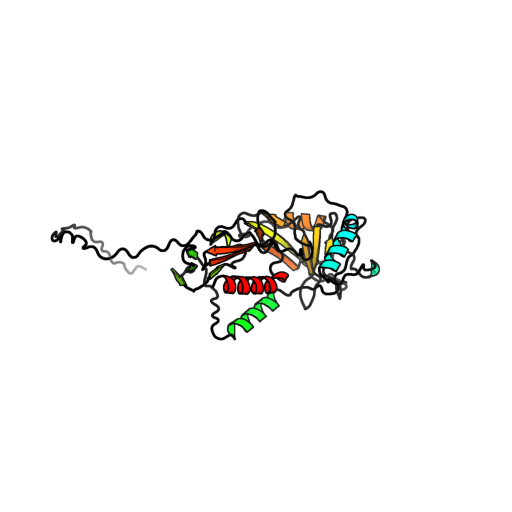140 C C . PHE A 1 150 ? -17.028 12.858 18.780 1.00 90.44 150 PHE A C 1
ATOM 1142 O O . PHE A 1 150 ? -17.083 12.160 19.796 1.00 90.44 150 PHE A O 1
ATOM 1149 N N . THR A 1 151 ? -15.935 13.528 18.417 1.00 81.31 151 THR A N 1
ATOM 1150 C CA . THR A 1 151 ? -14.605 13.371 19.035 1.00 81.31 151 THR A CA 1
ATOM 1151 C C . THR A 1 151 ? -14.597 13.481 20.560 1.00 81.31 151 THR A C 1
ATOM 1153 O O . THR A 1 151 ? -13.967 12.661 21.224 1.00 81.31 151 THR A O 1
ATOM 1156 N N . GLY A 1 152 ? -15.373 14.409 21.130 1.00 80.31 152 GLY A N 1
ATOM 1157 C CA . GLY A 1 152 ? -15.490 14.591 22.583 1.00 80.31 152 GLY A CA 1
ATOM 1158 C C . GLY A 1 152 ? -16.142 13.427 23.341 1.00 80.31 152 GLY A C 1
ATOM 1159 O O . GLY A 1 152 ? -16.042 13.369 24.559 1.00 80.31 152 GLY A O 1
ATOM 1160 N N . SER A 1 153 ? -16.816 12.508 22.644 1.00 82.00 153 SER A N 1
ATOM 1161 C CA . SER A 1 153 ? -17.548 11.388 23.258 1.00 82.00 153 SER A CA 1
ATOM 1162 C C . SER A 1 153 ? -17.255 10.020 22.638 1.00 82.00 153 SER A C 1
ATOM 1164 O O . SER A 1 153 ? -17.842 9.040 23.073 1.00 82.00 153 SER A O 1
ATOM 1166 N N . GLY A 1 154 ? -16.447 9.950 21.575 1.00 83.75 154 GLY A N 1
ATOM 1167 C CA . GLY A 1 154 ? -16.192 8.711 20.825 1.00 83.75 154 GLY A CA 1
ATOM 1168 C C . GLY A 1 154 ? -17.404 8.140 20.070 1.00 83.75 154 GLY A C 1
ATOM 1169 O O . GLY A 1 154 ? -17.287 7.102 19.430 1.00 83.75 154 GLY A O 1
ATOM 1170 N N . ARG A 1 155 ? -18.571 8.802 20.107 1.00 91.81 155 ARG A N 1
ATOM 1171 C CA . ARG A 1 155 ? -19.795 8.329 19.439 1.00 91.81 155 ARG A CA 1
ATOM 1172 C C . ARG A 1 155 ? -19.639 8.351 17.922 1.00 91.81 155 ARG A C 1
ATOM 1174 O O . ARG A 1 155 ? -19.253 9.377 17.362 1.00 91.81 155 ARG A O 1
ATOM 1181 N N . ILE A 1 156 ? -20.026 7.257 17.275 1.00 94.94 156 ILE A N 1
ATOM 1182 C CA . ILE A 1 156 ? -19.977 7.085 15.820 1.00 94.94 156 ILE A CA 1
ATOM 1183 C C . ILE A 1 156 ? -21.408 7.111 15.284 1.00 94.94 156 ILE A C 1
ATOM 1185 O O . ILE A 1 156 ? -22.275 6.432 15.827 1.00 94.94 156 ILE A O 1
ATOM 1189 N N . VAL A 1 157 ? -21.663 7.884 14.231 1.00 96.69 157 VAL A N 1
ATOM 1190 C CA . VAL A 1 157 ? -22.975 7.952 13.574 1.00 96.69 157 VAL A CA 1
ATOM 1191 C C . VAL A 1 157 ? -22.874 7.364 12.178 1.00 96.69 157 VAL A C 1
ATOM 1193 O O . VAL A 1 157 ? -22.043 7.805 11.380 1.00 96.69 157 VAL A O 1
ATOM 1196 N N . LEU A 1 158 ? -23.736 6.398 11.879 1.00 97.44 158 LEU A N 1
ATOM 1197 C CA . LEU A 1 158 ? -23.837 5.792 10.555 1.00 97.44 158 LEU A CA 1
ATOM 1198 C C . LEU A 1 158 ? -24.706 6.641 9.612 1.00 97.44 158 LEU A C 1
ATOM 1200 O O . LEU A 1 158 ? -25.433 7.540 10.049 1.00 97.44 158 LEU A O 1
ATOM 1204 N N . ASP A 1 159 ? -24.632 6.372 8.310 1.00 96.88 159 ASP A N 1
ATOM 1205 C CA . ASP A 1 159 ? -25.490 6.993 7.290 1.00 96.88 159 ASP A CA 1
ATOM 1206 C C . ASP A 1 159 ? -26.989 6.756 7.542 1.00 96.88 159 ASP A C 1
ATOM 1208 O O . ASP A 1 159 ? -27.789 7.675 7.367 1.00 96.88 159 ASP A O 1
ATOM 1212 N N . SER A 1 160 ? -27.340 5.585 8.074 1.00 96.62 160 SER A N 1
ATOM 1213 C CA . SER A 1 160 ? -28.681 5.204 8.523 1.00 96.62 160 SER A CA 1
ATOM 1214 C C . SER A 1 160 ? -29.215 6.063 9.674 1.00 96.62 160 SER A C 1
ATOM 1216 O O . SER A 1 160 ? -30.405 6.025 9.977 1.00 96.62 160 SER A O 1
ATOM 1218 N N . GLY A 1 161 ? -28.348 6.834 10.338 1.00 96.94 161 GLY A N 1
ATOM 1219 C CA . GLY A 1 161 ? -28.666 7.605 11.537 1.00 96.94 161 GLY A CA 1
ATOM 1220 C C . GLY A 1 161 ? -28.449 6.847 12.848 1.00 96.94 161 GLY A C 1
ATOM 1221 O O . GLY A 1 161 ? -28.521 7.465 13.910 1.00 96.94 161 GLY A O 1
ATOM 1222 N N . GLU A 1 162 ? -28.131 5.552 12.796 1.00 97.50 162 GLU A N 1
ATOM 1223 C CA . GLU A 1 162 ? -27.775 4.771 13.981 1.00 97.50 162 GLU A CA 1
ATOM 1224 C C . GLU A 1 162 ? -26.540 5.351 14.684 1.00 97.50 162 GLU A C 1
ATOM 1226 O O . GLU A 1 162 ? -25.583 5.796 14.042 1.00 97.50 162 GLU A O 1
ATOM 1231 N N . VAL A 1 163 ? -26.556 5.330 16.020 1.00 97.06 163 VAL A N 1
ATOM 1232 C CA . VAL A 1 163 ? -25.464 5.828 16.859 1.00 97.06 163 VAL A CA 1
ATOM 1233 C C . VAL A 1 163 ? -24.815 4.671 17.603 1.00 97.06 163 VAL A C 1
ATOM 1235 O O . VAL A 1 163 ? -25.430 4.069 18.481 1.00 97.06 163 VAL A O 1
ATOM 1238 N N . LEU A 1 164 ? -23.544 4.419 17.305 1.00 95.38 164 LEU A N 1
ATOM 1239 C CA . LEU A 1 164 ? -22.725 3.427 17.989 1.00 95.38 164 LEU A CA 1
ATOM 1240 C C . LEU A 1 164 ? -21.957 4.061 19.146 1.00 95.38 164 LEU A C 1
ATOM 1242 O O . LEU A 1 164 ? -21.506 5.213 19.081 1.00 95.38 164 LEU A O 1
ATOM 1246 N N . ARG A 1 165 ? -21.806 3.279 20.215 1.00 90.62 165 ARG A N 1
ATOM 1247 C CA . ARG A 1 165 ? -21.067 3.631 21.427 1.00 90.62 165 ARG A CA 1
ATOM 1248 C C . ARG A 1 165 ? -20.200 2.456 21.850 1.00 90.62 165 ARG A C 1
ATOM 1250 O O . ARG A 1 165 ? -20.601 1.309 21.691 1.00 90.62 165 ARG A O 1
ATOM 1257 N N . GLY A 1 166 ? -19.051 2.776 22.419 1.00 87.88 166 GLY A N 1
ATOM 1258 C CA . GLY A 1 166 ? -18.166 1.840 23.093 1.00 87.88 166 GLY A CA 1
ATOM 1259 C C . GLY A 1 166 ? -17.295 2.606 24.080 1.00 87.88 166 GLY A C 1
ATOM 1260 O O . GLY A 1 166 ? -17.259 3.839 24.038 1.00 87.88 166 GLY A O 1
ATOM 1261 N N . ASP A 1 167 ? -16.598 1.878 24.943 1.00 85.06 167 ASP A N 1
ATOM 1262 C CA . ASP A 1 167 ? -15.635 2.466 25.884 1.00 85.06 167 ASP A CA 1
ATOM 1263 C C . ASP A 1 167 ? -14.435 3.079 25.145 1.00 85.06 167 ASP A C 1
ATOM 1265 O O . ASP A 1 167 ? -13.827 4.047 25.600 1.00 85.06 167 ASP A O 1
ATOM 1269 N N . LEU A 1 168 ? -14.148 2.551 23.950 1.00 85.94 168 LEU A N 1
ATOM 1270 C CA . LEU A 1 168 ? -13.116 3.025 23.045 1.00 85.94 168 LEU A CA 1
ATOM 1271 C C . LEU A 1 168 ? -13.570 2.910 21.583 1.00 85.94 168 LEU A C 1
ATOM 1273 O O . LEU A 1 168 ? -14.128 1.895 21.164 1.00 85.94 168 LEU A O 1
ATOM 1277 N N . ALA A 1 169 ? -13.258 3.930 20.787 1.00 89.75 169 ALA A N 1
ATOM 1278 C CA . ALA A 1 169 ? -13.375 3.924 19.336 1.00 89.75 169 ALA A CA 1
ATOM 1279 C C . ALA A 1 169 ? -12.001 4.084 18.662 1.00 89.75 169 ALA A C 1
ATOM 1281 O O . ALA A 1 169 ? -11.214 4.958 19.024 1.00 89.75 169 ALA A O 1
ATOM 1282 N N . LEU A 1 170 ? -11.740 3.282 17.628 1.00 90.44 170 LEU A N 1
ATOM 1283 C CA . LEU A 1 170 ? -10.586 3.423 16.739 1.00 90.44 170 LEU A CA 1
ATOM 1284 C C . LEU A 1 170 ? -11.058 3.778 15.328 1.00 90.44 170 LEU A C 1
ATOM 1286 O O . LEU A 1 170 ? -11.754 2.996 14.681 1.00 90.44 170 LEU A O 1
ATOM 1290 N N . LEU A 1 171 ? -10.611 4.919 14.809 1.00 92.44 171 LEU A N 1
ATOM 1291 C CA . LEU A 1 171 ? -10.804 5.282 13.409 1.00 92.44 171 LEU A CA 1
ATOM 1292 C C . LEU A 1 171 ? -9.625 4.781 12.576 1.00 92.44 171 LEU A C 1
ATOM 1294 O O . LEU A 1 171 ? -8.552 5.382 12.573 1.00 92.44 171 LEU A O 1
ATOM 1298 N N . ALA A 1 172 ? -9.846 3.682 11.856 1.00 92.44 172 ALA A N 1
ATOM 1299 C CA . ALA A 1 172 ? -8.894 3.078 10.922 1.00 92.44 172 ALA A CA 1
ATOM 1300 C C . ALA A 1 172 ? -9.443 3.057 9.482 1.00 92.44 172 ALA A C 1
ATOM 1302 O O . ALA A 1 172 ? -9.228 2.111 8.730 1.00 92.44 172 ALA A O 1
ATOM 1303 N N . GLY A 1 173 ? -10.163 4.112 9.089 1.00 91.75 173 GLY A N 1
ATOM 1304 C CA . GLY A 1 173 ? -10.816 4.241 7.781 1.00 91.75 173 GLY A CA 1
ATOM 1305 C C . GLY A 1 173 ? -9.878 4.627 6.634 1.00 91.75 173 GLY A C 1
ATOM 1306 O O . GLY A 1 173 ? -10.343 5.184 5.647 1.00 91.75 173 GLY A O 1
ATOM 1307 N N . GLY A 1 174 ? -8.566 4.405 6.763 1.00 91.69 174 GLY A N 1
ATOM 1308 C CA . GLY A 1 174 ? -7.576 4.746 5.736 1.00 91.69 174 GLY A CA 1
ATOM 1309 C C . GLY A 1 174 ? -7.660 6.215 5.275 1.00 91.69 174 GLY A C 1
ATOM 1310 O O . GLY A 1 174 ? -7.783 7.108 6.118 1.00 91.69 174 GLY A O 1
ATOM 1311 N N . PRO A 1 175 ? -7.640 6.489 3.953 1.00 93.56 175 PRO A N 1
ATOM 1312 C CA . PRO A 1 175 ? -7.746 7.841 3.392 1.00 93.56 175 PRO A CA 1
ATOM 1313 C C . PRO A 1 175 ? -8.952 8.670 3.854 1.00 93.56 175 PRO A C 1
ATOM 1315 O O . PRO A 1 175 ? -8.911 9.902 3.809 1.00 93.56 175 PRO A O 1
ATOM 1318 N N . TRP A 1 176 ? -10.032 8.016 4.289 1.00 94.25 176 TRP A N 1
ATOM 1319 C CA . TRP A 1 176 ? -11.261 8.681 4.721 1.00 94.25 176 TRP A CA 1
ATOM 1320 C C . TRP A 1 176 ? -11.213 9.152 6.179 1.00 94.25 176 TRP A C 1
ATOM 1322 O O . TRP A 1 176 ? -12.035 9.983 6.561 1.00 94.25 176 TRP A O 1
ATOM 1332 N N . THR A 1 177 ? -10.235 8.709 6.981 1.00 92.81 177 THR A N 1
ATOM 1333 C CA . THR A 1 177 ? -10.108 9.105 8.396 1.00 92.81 177 THR A CA 1
ATOM 1334 C C . THR A 1 177 ? -10.061 10.626 8.567 1.00 92.81 177 THR A C 1
ATOM 1336 O O . THR A 1 177 ? -10.733 11.154 9.450 1.00 92.81 177 THR A O 1
ATOM 1339 N N . ARG A 1 178 ? -9.374 11.351 7.670 1.00 90.94 178 ARG A N 1
ATOM 1340 C CA . ARG A 1 178 ? -9.263 12.824 7.720 1.00 90.94 178 ARG A CA 1
ATOM 1341 C C . ARG A 1 178 ? -10.594 13.573 7.558 1.00 90.94 178 ARG A C 1
ATOM 1343 O O . ARG A 1 178 ? -10.681 14.741 7.914 1.00 90.94 178 ARG A O 1
ATOM 1350 N N . ARG A 1 179 ? -11.624 12.923 6.994 1.00 90.44 179 ARG A N 1
ATOM 1351 C CA . ARG A 1 179 ? -12.980 13.491 6.866 1.00 90.44 179 ARG A CA 1
ATOM 1352 C C . ARG A 1 179 ? -13.806 13.305 8.141 1.00 90.44 179 ARG A C 1
ATOM 1354 O O . ARG A 1 179 ? -14.794 14.002 8.331 1.00 90.44 179 ARG A O 1
ATOM 1361 N N . LEU A 1 180 ? -13.416 12.352 8.988 1.00 91.31 180 LEU A N 1
ATOM 1362 C CA . LEU A 1 180 ? -14.123 11.979 10.215 1.00 91.31 180 LEU A CA 1
ATOM 1363 C C . LEU A 1 180 ? -13.480 12.583 11.468 1.00 91.31 180 LEU A C 1
ATOM 1365 O O . LEU A 1 180 ? -14.171 12.833 12.452 1.00 91.31 180 LEU A O 1
ATOM 1369 N N . ALA A 1 181 ? -12.169 12.816 11.432 1.00 88.56 181 ALA A N 1
ATOM 1370 C CA . ALA A 1 181 ? -11.409 13.468 12.486 1.00 88.56 181 ALA A CA 1
ATOM 1371 C C . ALA A 1 181 ? -10.275 14.297 11.873 1.00 88.56 181 ALA A C 1
ATOM 1373 O O . ALA A 1 181 ? -9.634 13.868 10.913 1.00 88.56 181 ALA A O 1
ATOM 1374 N N . ALA A 1 182 ? -10.015 15.476 12.443 1.00 86.31 182 ALA A N 1
ATOM 1375 C CA . ALA A 1 182 ? -8.905 16.317 12.014 1.00 86.31 182 ALA A CA 1
ATOM 1376 C C . ALA A 1 182 ? -7.571 15.586 12.234 1.00 86.31 182 ALA A C 1
ATOM 1378 O O . ALA A 1 182 ? -7.289 15.127 13.342 1.00 86.31 182 ALA A O 1
ATOM 1379 N N . ALA A 1 183 ? -6.757 15.492 11.184 1.00 88.44 183 ALA A N 1
ATOM 1380 C CA . ALA A 1 183 ? -5.429 14.897 11.237 1.00 88.44 183 ALA A CA 1
ATOM 1381 C C . ALA A 1 183 ? -4.490 15.610 10.247 1.00 88.44 183 ALA A C 1
ATOM 1383 O O . ALA A 1 183 ? -4.913 15.884 9.120 1.00 88.44 183 ALA A O 1
ATOM 1384 N N . PRO A 1 184 ? -3.233 15.897 10.631 1.00 92.31 184 PRO A N 1
ATOM 1385 C CA . PRO A 1 184 ? -2.257 16.555 9.767 1.00 92.31 184 PRO A CA 1
ATOM 1386 C C . PRO A 1 184 ? -1.662 15.547 8.774 1.00 92.31 184 PRO A C 1
ATOM 1388 O O . PRO A 1 184 ? -0.527 15.106 8.924 1.00 92.31 184 PRO A O 1
ATOM 1391 N N . VAL A 1 185 ? -2.446 15.133 7.779 1.00 95.62 185 VAL A N 1
ATOM 1392 C CA . VAL A 1 185 ? -2.038 14.115 6.802 1.00 95.62 185 VAL A CA 1
ATOM 1393 C C . VAL A 1 185 ? -2.134 14.623 5.371 1.00 95.62 185 VAL A C 1
ATOM 1395 O O . VAL A 1 185 ? -3.071 15.337 5.017 1.00 95.62 185 VAL A O 1
ATOM 1398 N N . THR A 1 186 ? -1.205 14.175 4.532 1.00 96.56 186 THR A N 1
ATOM 1399 C CA . THR A 1 186 ? -1.259 14.348 3.079 1.00 96.56 186 THR A CA 1
ATOM 1400 C C . THR A 1 186 ? -1.865 13.100 2.452 1.00 96.56 186 THR A C 1
ATOM 1402 O O . THR A 1 186 ? -1.441 11.979 2.748 1.00 96.56 186 THR A O 1
ATOM 1405 N N . LEU A 1 187 ? -2.868 13.285 1.594 1.00 96.88 187 LEU A N 1
ATOM 1406 C CA . LEU A 1 187 ? -3.457 12.217 0.794 1.00 96.88 187 LEU A CA 1
ATOM 1407 C C . LEU A 1 187 ? -2.675 12.073 -0.510 1.00 96.88 187 LEU A C 1
ATOM 1409 O O . LEU A 1 187 ? -2.556 13.025 -1.272 1.00 96.88 187 LEU A O 1
ATOM 1413 N N . TYR A 1 188 ? -2.193 10.867 -0.770 1.00 96.62 188 TYR A N 1
ATOM 1414 C CA . TYR A 1 188 ? -1.490 10.502 -1.986 1.00 96.62 188 TYR A CA 1
ATOM 1415 C C . TYR A 1 188 ? -2.331 9.581 -2.856 1.00 96.62 188 TYR A C 1
ATOM 1417 O O . TYR A 1 188 ? -3.120 8.770 -2.363 1.00 96.62 188 TYR A O 1
ATOM 1425 N N . ARG A 1 189 ? -2.112 9.699 -4.162 1.00 96.75 189 ARG A N 1
ATOM 1426 C CA . ARG A 1 189 ? -2.634 8.839 -5.215 1.00 96.75 189 ARG A CA 1
ATOM 1427 C C . ARG A 1 189 ? -1.467 8.185 -5.941 1.00 96.75 189 ARG A C 1
ATOM 1429 O O . ARG A 1 189 ? -0.556 8.881 -6.380 1.00 96.75 189 ARG A O 1
ATOM 1436 N N . GLN A 1 190 ? -1.531 6.868 -6.082 1.00 96.44 190 GLN A N 1
ATOM 1437 C CA . GLN A 1 190 ? -0.529 6.041 -6.744 1.00 96.44 190 GLN A CA 1
ATOM 1438 C C . GLN A 1 190 ? -1.153 5.355 -7.956 1.00 96.44 190 GLN A C 1
ATOM 1440 O O . GLN A 1 190 ? -2.142 4.631 -7.810 1.00 96.44 190 GLN A O 1
ATOM 1445 N N . THR A 1 191 ? -0.547 5.533 -9.127 1.00 97.75 191 THR A N 1
ATOM 1446 C CA . THR A 1 191 ? -0.896 4.777 -10.336 1.00 97.75 191 THR A CA 1
ATOM 1447 C C . THR A 1 191 ? 0.014 3.553 -10.436 1.00 97.75 191 THR A C 1
ATOM 1449 O O . THR A 1 191 ? 1.221 3.666 -10.252 1.00 97.75 191 THR A O 1
ATOM 1452 N N . MET A 1 192 ? -0.565 2.376 -10.684 1.00 97.19 192 MET A N 1
ATOM 1453 C CA . MET A 1 192 ? 0.148 1.098 -10.785 1.00 97.19 192 MET A CA 1
ATOM 1454 C C . MET A 1 192 ? -0.248 0.370 -12.065 1.00 97.19 192 MET A C 1
ATOM 1456 O O . MET A 1 192 ? -1.439 0.284 -12.386 1.00 97.19 192 MET A O 1
ATOM 1460 N N . LEU A 1 193 ? 0.748 -0.202 -12.735 1.00 98.00 193 LEU A N 1
ATOM 1461 C CA . LEU A 1 193 ? 0.587 -0.989 -13.949 1.00 98.00 193 LEU A CA 1
ATOM 1462 C C . LEU A 1 193 ? 0.649 -2.480 -13.612 1.00 98.00 193 LEU A C 1
ATOM 1464 O O . LEU A 1 193 ? 1.566 -2.932 -12.926 1.00 98.00 193 LEU A O 1
ATOM 1468 N N . TYR A 1 194 ? -0.341 -3.229 -14.088 1.00 97.50 194 TYR A N 1
ATOM 1469 C CA . TYR A 1 194 ? -0.389 -4.683 -14.019 1.00 97.50 194 TYR A CA 1
ATOM 1470 C C . TYR A 1 194 ? -0.195 -5.250 -15.417 1.00 97.50 194 TYR A C 1
ATOM 1472 O O . TYR A 1 194 ? -0.879 -4.854 -16.365 1.00 97.50 194 TYR A O 1
ATOM 1480 N N . LEU A 1 195 ? 0.718 -6.202 -15.519 1.00 96.19 195 LEU A N 1
ATOM 1481 C CA . LEU A 1 195 ? 1.174 -6.788 -16.765 1.00 96.19 195 LEU A CA 1
ATOM 1482 C C . LEU A 1 195 ? 0.887 -8.289 -16.768 1.00 96.19 195 LEU A C 1
ATOM 1484 O O . LEU A 1 195 ? 1.061 -8.980 -15.759 1.00 96.19 195 LEU A O 1
ATOM 1488 N N . GLY A 1 196 ? 0.420 -8.784 -17.910 1.00 93.81 196 GLY A N 1
ATOM 1489 C CA . GLY A 1 196 ? 0.309 -10.211 -18.175 1.00 93.81 196 GLY A CA 1
ATOM 1490 C C . GLY A 1 196 ? 1.669 -10.839 -18.469 1.00 93.81 196 GLY A C 1
ATOM 1491 O O . GLY A 1 196 ? 2.706 -10.176 -18.443 1.00 93.81 196 GLY A O 1
ATOM 1492 N N . ARG A 1 197 ? 1.664 -12.139 -18.762 1.00 89.25 197 ARG A N 1
ATOM 1493 C CA . ARG A 1 197 ? 2.877 -12.852 -19.175 1.00 89.25 197 ARG A CA 1
ATOM 1494 C C . ARG A 1 197 ? 3.191 -12.516 -20.643 1.00 89.25 197 ARG A C 1
ATOM 1496 O O . ARG A 1 197 ? 2.255 -12.487 -21.446 1.00 89.25 197 ARG A O 1
ATOM 1503 N N . PRO A 1 198 ? 4.458 -12.255 -21.002 1.00 87.56 198 PRO A N 1
ATOM 1504 C CA . PRO A 1 198 ? 4.848 -12.024 -22.386 1.00 87.56 198 PRO A CA 1
ATOM 1505 C C . PRO A 1 198 ? 4.788 -13.331 -23.195 1.00 87.56 198 PRO A C 1
ATOM 1507 O O . PRO A 1 198 ? 4.789 -14.436 -22.641 1.00 87.56 198 PRO A O 1
ATOM 1510 N N . ALA A 1 199 ? 4.753 -13.215 -24.523 1.00 76.75 199 ALA A N 1
ATOM 1511 C CA . ALA A 1 199 ? 4.862 -14.374 -25.407 1.00 76.75 199 ALA A CA 1
ATOM 1512 C C . ALA A 1 199 ? 6.258 -15.023 -25.280 1.00 76.75 199 ALA A C 1
ATOM 1514 O O . ALA A 1 199 ? 7.273 -14.323 -25.272 1.00 76.75 199 ALA A O 1
ATOM 1515 N N . GLY A 1 200 ? 6.305 -16.359 -25.196 1.00 70.00 200 GLY A N 1
ATOM 1516 C CA . GLY A 1 200 ? 7.554 -17.129 -25.063 1.00 70.00 200 GLY A CA 1
ATOM 1517 C C . GLY A 1 200 ? 7.950 -17.512 -23.630 1.00 70.00 200 GLY A C 1
ATOM 1518 O O . GLY A 1 200 ? 9.032 -18.056 -23.439 1.00 70.00 200 GLY A O 1
ATOM 1519 N N . GLY A 1 201 ? 7.079 -17.273 -22.645 1.00 70.62 201 GLY A N 1
ATOM 1520 C CA . GLY A 1 201 ? 7.332 -17.584 -21.234 1.00 70.62 201 GLY A CA 1
ATOM 1521 C C . GLY A 1 201 ? 7.841 -16.373 -20.457 1.00 70.62 201 GLY A C 1
ATOM 1522 O O . GLY A 1 201 ? 8.178 -15.343 -21.040 1.00 70.62 201 GLY A O 1
ATOM 1523 N N . ASP A 1 202 ? 7.856 -16.471 -19.130 1.00 73.31 202 ASP A N 1
ATOM 1524 C CA . ASP A 1 202 ? 8.364 -15.408 -18.272 1.00 73.31 202 ASP A CA 1
ATOM 1525 C C . ASP A 1 202 ? 9.623 -15.821 -17.509 1.00 73.31 202 ASP A C 1
ATOM 1527 O O . ASP A 1 202 ? 9.950 -16.988 -17.342 1.00 73.31 202 ASP A O 1
ATOM 1531 N N . ARG A 1 203 ? 10.369 -14.801 -17.096 1.00 83.94 203 ARG A N 1
ATOM 1532 C CA . ARG A 1 203 ? 11.650 -14.903 -16.386 1.00 83.94 203 ARG A CA 1
ATOM 1533 C C . ARG A 1 203 ? 11.517 -14.608 -14.894 1.00 83.94 203 ARG A C 1
ATOM 1535 O O . ARG A 1 203 ? 12.496 -14.296 -14.230 1.00 83.94 203 ARG A O 1
ATOM 1542 N N . TRP A 1 204 ? 10.280 -14.572 -14.410 1.00 87.94 204 TRP A N 1
ATOM 1543 C CA . TRP A 1 204 ? 9.950 -14.091 -13.073 1.00 87.94 204 TRP A CA 1
ATOM 1544 C C . TRP A 1 204 ? 9.831 -15.215 -12.046 1.00 87.94 204 TRP A C 1
ATOM 1546 O O . TRP A 1 204 ? 9.665 -14.929 -10.861 1.00 87.94 204 TRP A O 1
ATOM 1556 N N . ASP A 1 205 ? 9.936 -16.473 -12.474 1.00 81.12 205 ASP A N 1
ATOM 1557 C CA . ASP A 1 205 ? 9.944 -17.620 -11.573 1.00 81.12 205 ASP A CA 1
ATOM 1558 C C . ASP A 1 205 ? 11.114 -17.503 -10.585 1.00 81.12 205 ASP A C 1
ATOM 1560 O O . ASP A 1 205 ? 12.281 -17.464 -10.967 1.00 81.12 205 ASP A O 1
ATOM 1564 N N . GLY A 1 206 ? 10.789 -17.392 -9.294 1.00 79.88 206 GLY A N 1
ATOM 1565 C CA . GLY A 1 206 ? 11.776 -17.212 -8.223 1.00 79.88 206 GLY A CA 1
ATOM 1566 C C . GLY A 1 206 ? 12.420 -15.822 -8.151 1.00 79.88 206 GLY A C 1
ATOM 1567 O O . GLY A 1 206 ? 13.253 -15.595 -7.273 1.00 79.88 206 GLY A O 1
ATOM 1568 N N . ALA A 1 207 ? 12.033 -14.879 -9.017 1.00 88.12 207 ALA A N 1
ATOM 1569 C CA . ALA A 1 207 ? 12.542 -13.515 -8.959 1.00 88.12 207 ALA A CA 1
ATOM 1570 C C . ALA A 1 207 ? 12.075 -12.810 -7.669 1.00 88.12 207 ALA A C 1
ATOM 1572 O O . ALA A 1 207 ? 10.933 -13.006 -7.236 1.00 88.12 207 ALA A O 1
ATOM 1573 N N . PRO A 1 208 ? 12.916 -11.966 -7.046 1.00 89.06 208 PRO A N 1
ATOM 1574 C CA . PRO A 1 208 ? 12.507 -11.181 -5.892 1.00 89.06 208 PRO A CA 1
ATOM 1575 C C . PRO A 1 208 ? 11.661 -9.972 -6.311 1.00 89.06 208 PRO A C 1
ATOM 1577 O O . PRO A 1 208 ? 11.725 -9.485 -7.442 1.00 89.06 208 PRO A O 1
ATOM 1580 N N . ALA A 1 209 ? 10.898 -9.435 -5.359 1.00 91.94 209 ALA A N 1
ATOM 1581 C CA . ALA A 1 209 ? 10.469 -8.044 -5.447 1.00 91.94 209 ALA A CA 1
ATOM 1582 C C . ALA A 1 209 ? 11.706 -7.135 -5.440 1.00 91.94 209 ALA A C 1
ATOM 1584 O O . ALA A 1 209 ? 12.652 -7.390 -4.695 1.00 91.94 209 ALA A O 1
ATOM 1585 N N . ALA A 1 210 ? 11.692 -6.074 -6.242 1.00 91.31 210 ALA A N 1
ATOM 1586 C CA . ALA A 1 210 ? 12.826 -5.164 -6.346 1.00 91.31 210 ALA A CA 1
ATOM 1587 C C . ALA A 1 210 ? 12.360 -3.708 -6.402 1.00 91.31 210 ALA A C 1
ATOM 1589 O O . ALA A 1 210 ? 11.364 -3.383 -7.047 1.00 91.31 210 ALA A O 1
ATOM 1590 N N . GLY A 1 211 ? 13.093 -2.837 -5.713 1.00 91.69 211 GLY A N 1
ATOM 1591 C CA . GLY A 1 211 ? 12.951 -1.383 -5.758 1.00 91.69 211 GLY A CA 1
ATOM 1592 C C . GLY A 1 211 ? 14.279 -0.735 -6.133 1.00 91.69 211 GLY A C 1
ATOM 1593 O O . GLY A 1 211 ? 15.262 -1.433 -6.366 1.00 91.69 211 GLY A O 1
ATOM 1594 N N . GLY A 1 212 ? 14.321 0.595 -6.200 1.00 89.88 212 GLY A N 1
ATOM 1595 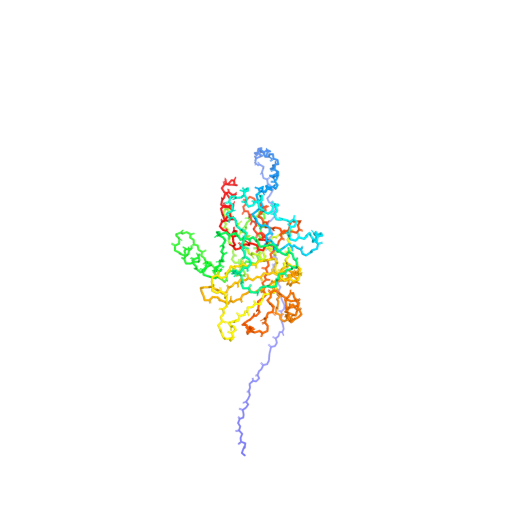C CA . GLY A 1 212 ? 15.536 1.280 -6.651 1.00 89.88 212 GLY A CA 1
ATOM 1596 C C . GLY A 1 212 ? 15.762 1.152 -8.160 1.00 89.88 212 GLY A C 1
ATOM 1597 O O . GLY A 1 212 ? 16.894 1.245 -8.622 1.00 89.88 212 GLY A O 1
ATOM 1598 N N . LEU A 1 213 ? 14.692 0.908 -8.923 1.00 92.56 213 LEU A N 1
ATOM 1599 C CA . LEU A 1 213 ? 14.750 0.598 -10.348 1.00 92.56 213 LEU A CA 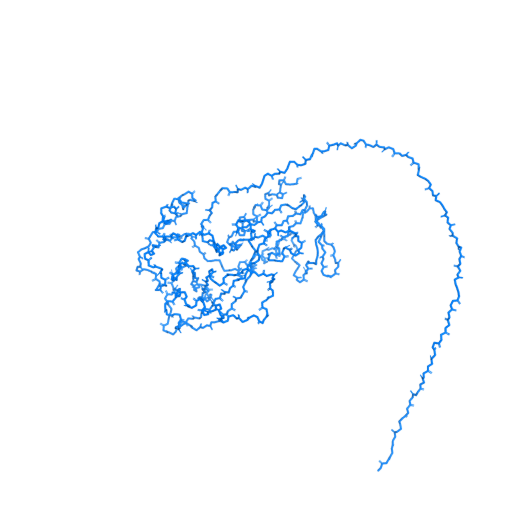1
ATOM 1600 C C . LEU A 1 213 ? 14.494 1.823 -11.228 1.00 92.56 213 LEU A C 1
ATOM 1602 O O . LEU A 1 213 ? 13.959 2.846 -10.791 1.00 92.56 213 LEU A O 1
ATOM 1606 N N . GLY A 1 214 ? 14.820 1.669 -12.505 1.00 92.62 214 GLY A N 1
ATOM 1607 C CA . GLY A 1 214 ? 14.692 2.694 -13.527 1.00 92.62 214 GLY A CA 1
ATOM 1608 C C . GLY A 1 214 ? 15.810 3.732 -13.468 1.00 92.62 214 GLY A C 1
ATOM 1609 O O . GLY A 1 214 ? 16.672 3.717 -12.590 1.00 92.62 214 GLY A O 1
ATOM 1610 N N . ARG A 1 215 ? 15.769 4.669 -14.416 1.00 89.19 215 ARG A N 1
ATOM 1611 C CA . ARG A 1 215 ? 16.820 5.667 -14.674 1.00 89.19 215 ARG A CA 1
ATOM 1612 C C . ARG A 1 215 ? 17.257 6.456 -13.435 1.00 89.19 215 ARG A C 1
ATOM 1614 O O . ARG A 1 215 ? 18.424 6.798 -13.316 1.00 89.19 215 ARG A O 1
ATOM 1621 N N . GLU A 1 216 ? 16.318 6.731 -12.532 1.00 87.31 216 GLU A N 1
ATOM 1622 C CA . GLU A 1 216 ? 16.528 7.522 -11.307 1.00 87.31 216 GLU A CA 1
ATOM 1623 C C . GLU A 1 216 ? 16.410 6.685 -10.021 1.00 87.31 216 GLU A C 1
ATOM 1625 O O . GLU A 1 216 ? 16.369 7.234 -8.921 1.00 87.31 216 GLU A O 1
ATOM 1630 N N . GLY A 1 217 ? 16.268 5.360 -10.137 1.00 89.56 217 GLY A N 1
ATOM 1631 C CA . GLY A 1 217 ? 16.099 4.468 -8.990 1.00 89.56 217 GLY A CA 1
ATOM 1632 C C . GLY A 1 217 ? 14.815 4.701 -8.178 1.00 89.56 217 GLY A C 1
ATOM 1633 O O . GLY A 1 217 ? 14.801 4.492 -6.968 1.00 89.56 217 GLY A O 1
ATOM 1634 N N . ARG A 1 218 ? 13.736 5.178 -8.810 1.00 91.94 218 ARG A N 1
ATOM 1635 C CA . ARG A 1 218 ? 12.452 5.498 -8.144 1.00 91.94 218 ARG A CA 1
ATOM 1636 C C . ARG A 1 218 ? 11.368 4.444 -8.355 1.00 91.94 218 ARG A C 1
ATOM 1638 O O . ARG A 1 218 ? 10.315 4.494 -7.717 1.00 91.94 218 ARG A O 1
ATOM 1645 N N . GLY A 1 219 ? 11.624 3.514 -9.263 1.00 95.12 219 GLY A N 1
ATOM 1646 C CA . GLY A 1 219 ? 10.709 2.460 -9.633 1.00 95.12 219 GLY A CA 1
ATOM 1647 C C . GLY A 1 219 ? 10.834 1.222 -8.761 1.00 95.12 219 GLY A C 1
ATOM 1648 O O . GLY A 1 219 ? 11.849 0.977 -8.102 1.00 95.12 219 GLY A O 1
ATOM 1649 N N . TRP A 1 220 ? 9.788 0.410 -8.807 1.00 95.25 220 TRP A N 1
ATOM 1650 C CA . TRP A 1 220 ? 9.756 -0.906 -8.194 1.00 95.25 220 TRP A CA 1
ATOM 1651 C C . TRP A 1 220 ? 8.890 -1.872 -8.994 1.00 95.25 220 TRP A C 1
ATOM 1653 O O . TRP A 1 220 ? 7.983 -1.478 -9.734 1.00 95.25 220 TRP A O 1
ATOM 1663 N N . VAL A 1 221 ? 9.161 -3.159 -8.804 1.00 94.88 221 VAL A N 1
ATOM 1664 C CA . VAL A 1 221 ? 8.453 -4.275 -9.420 1.00 94.88 221 VAL A CA 1
ATOM 1665 C C . VAL A 1 221 ? 8.133 -5.339 -8.374 1.00 94.88 221 VAL A C 1
ATOM 1667 O O . VAL A 1 221 ? 8.935 -5.640 -7.489 1.00 94.88 221 VAL A O 1
ATOM 1670 N N . LEU A 1 222 ? 6.942 -5.917 -8.485 1.00 94.19 222 LEU A N 1
ATOM 1671 C CA . LEU A 1 222 ? 6.519 -7.113 -7.777 1.00 94.19 222 LEU A CA 1
ATOM 1672 C C . LEU A 1 222 ? 6.286 -8.216 -8.816 1.00 94.19 222 LEU A C 1
ATOM 1674 O O . LEU A 1 222 ? 5.373 -8.069 -9.640 1.00 94.19 222 LEU A O 1
ATOM 1678 N N . PRO A 1 223 ? 7.089 -9.290 -8.798 1.00 91.69 223 PRO A N 1
ATOM 1679 C CA . PRO A 1 223 ? 6.937 -10.391 -9.734 1.00 91.69 223 PRO A CA 1
ATOM 1680 C C . PRO A 1 223 ? 5.596 -11.115 -9.537 1.00 91.69 223 PRO A C 1
ATOM 1682 O O . PRO A 1 223 ? 5.015 -11.073 -8.444 1.00 91.69 223 PRO A O 1
ATOM 1685 N N . PRO A 1 224 ? 5.079 -11.781 -10.585 1.00 90.81 224 PRO A N 1
ATOM 1686 C CA . PRO A 1 224 ? 3.953 -12.691 -10.449 1.00 90.81 224 PRO A CA 1
ATOM 1687 C C . PRO A 1 224 ? 4.278 -13.788 -9.427 1.00 90.81 224 PRO A C 1
ATOM 1689 O O . PRO A 1 224 ? 5.375 -14.336 -9.399 1.00 90.81 224 PRO A O 1
ATOM 1692 N N . GLY A 1 225 ? 3.308 -14.132 -8.585 1.00 88.19 225 GLY A N 1
ATOM 1693 C CA . GLY A 1 225 ? 3.464 -15.175 -7.581 1.00 88.19 225 GLY A CA 1
ATOM 1694 C C . GLY A 1 225 ? 2.110 -15.654 -7.087 1.00 88.19 225 GLY A C 1
ATOM 1695 O O . GLY A 1 225 ? 1.179 -14.871 -6.912 1.00 88.19 225 GLY A O 1
ATOM 1696 N N . ALA A 1 226 ? 1.965 -16.965 -6.891 1.00 88.12 226 ALA A N 1
ATOM 1697 C CA . ALA A 1 226 ? 0.717 -17.572 -6.429 1.00 88.12 226 ALA A CA 1
ATOM 1698 C C . ALA A 1 226 ? -0.528 -17.156 -7.254 1.00 88.12 226 ALA A C 1
ATOM 1700 O O . ALA A 1 226 ? -1.614 -16.984 -6.697 1.00 88.12 226 ALA A O 1
ATOM 1701 N N . GLY A 1 227 ? -0.376 -16.989 -8.572 1.00 88.19 227 GLY A N 1
ATOM 1702 C CA . GLY A 1 227 ? -1.452 -16.603 -9.491 1.00 88.19 227 GLY A CA 1
ATOM 1703 C C . GLY A 1 227 ? -1.709 -15.095 -9.608 1.00 88.19 227 GLY A C 1
ATOM 1704 O O . GLY A 1 227 ? -2.731 -14.707 -10.169 1.00 88.19 227 GLY A O 1
ATOM 1705 N N . THR A 1 228 ? -0.832 -14.235 -9.076 1.00 91.75 228 THR A N 1
ATOM 1706 C CA . THR A 1 228 ? -0.887 -12.787 -9.339 1.00 91.75 228 THR A CA 1
ATOM 1707 C C . THR A 1 228 ? -0.193 -12.411 -10.644 1.00 91.75 228 THR A C 1
ATOM 1709 O O . THR A 1 228 ? 0.615 -13.161 -11.182 1.00 91.75 228 THR A O 1
ATOM 1712 N N . LEU A 1 229 ? -0.508 -11.214 -11.133 1.00 93.88 229 LEU A N 1
ATOM 1713 C CA . LEU A 1 229 ? 0.150 -10.585 -12.275 1.00 93.88 229 LEU A CA 1
ATOM 1714 C C . LEU A 1 229 ? 1.475 -9.933 -11.861 1.00 93.88 229 LEU A C 1
ATOM 1716 O O . LEU A 1 229 ? 1.668 -9.619 -10.682 1.00 93.88 229 LEU A O 1
ATOM 1720 N N . LEU A 1 230 ? 2.331 -9.664 -12.848 1.00 94.81 230 LEU A N 1
ATOM 1721 C CA . LEU A 1 230 ? 3.457 -8.750 -12.687 1.00 94.81 230 LEU A CA 1
ATOM 1722 C C . LEU A 1 230 ? 2.907 -7.348 -12.409 1.00 94.81 230 LEU A C 1
ATOM 1724 O O . LEU A 1 230 ? 1.964 -6.901 -13.067 1.00 94.81 230 LEU A O 1
ATOM 1728 N N . LYS A 1 231 ? 3.479 -6.650 -11.433 1.00 96.38 231 LYS A N 1
ATOM 1729 C CA . LYS A 1 231 ? 3.029 -5.315 -11.038 1.00 96.38 231 LYS A CA 1
ATOM 1730 C C . LYS A 1 231 ? 4.221 -4.387 -10.901 1.00 96.38 231 LYS A C 1
ATOM 1732 O O . LYS A 1 231 ? 5.162 -4.720 -10.196 1.00 96.38 231 LYS A O 1
ATOM 1737 N N . LEU A 1 232 ? 4.157 -3.203 -11.496 1.00 96.12 232 LEU A N 1
ATOM 1738 C CA . LEU A 1 232 ? 5.197 -2.187 -11.342 1.00 96.12 232 LEU A CA 1
ATOM 1739 C C . LEU A 1 232 ? 4.603 -0.792 -11.194 1.00 96.12 232 LEU A C 1
ATOM 1741 O O . LEU A 1 232 ? 3.445 -0.537 -11.541 1.00 96.12 232 LEU A O 1
ATOM 1745 N N . SER A 1 233 ? 5.396 0.100 -10.618 1.00 97.25 233 SER A N 1
ATOM 1746 C CA . SER A 1 233 ? 5.016 1.475 -10.319 1.00 97.25 233 SER A CA 1
ATOM 1747 C C . SER A 1 233 ? 6.255 2.260 -9.882 1.00 97.25 233 SER A C 1
ATOM 1749 O O . SER A 1 233 ? 7.338 1.699 -9.738 1.00 97.25 233 SER A O 1
ATOM 1751 N N . SER A 1 234 ? 6.091 3.561 -9.661 1.00 95.88 234 SER A N 1
ATOM 1752 C CA . SER A 1 234 ? 7.165 4.441 -9.217 1.00 95.88 234 SER A CA 1
ATOM 1753 C C . SER A 1 234 ? 6.647 5.611 -8.399 1.00 95.88 234 SER A C 1
ATOM 1755 O O . SER A 1 234 ? 5.487 6.019 -8.519 1.00 95.88 234 SER A O 1
ATOM 1757 N N . ASP A 1 235 ? 7.536 6.207 -7.617 1.00 93.00 235 ASP A N 1
ATOM 1758 C CA . ASP A 1 235 ? 7.271 7.460 -6.927 1.00 93.00 235 ASP A CA 1
ATOM 1759 C C . ASP A 1 235 ? 7.021 8.629 -7.900 1.00 93.00 235 ASP A C 1
ATOM 1761 O O . ASP A 1 235 ? 6.469 9.652 -7.496 1.00 93.00 235 ASP A O 1
ATOM 1765 N N . THR A 1 236 ? 7.419 8.542 -9.179 1.00 94.19 236 THR A N 1
ATOM 1766 C CA . THR A 1 236 ? 7.161 9.621 -10.161 1.00 94.19 236 THR A CA 1
ATOM 1767 C C . THR A 1 236 ? 5.677 9.739 -10.549 1.00 94.19 236 THR A C 1
ATOM 1769 O O . THR A 1 236 ? 5.232 10.787 -11.032 1.00 94.19 236 THR A O 1
ATOM 1772 N N . VAL A 1 237 ? 4.914 8.664 -10.330 1.00 96.19 237 VAL A N 1
ATOM 1773 C CA . VAL A 1 237 ? 3.466 8.574 -10.566 1.00 96.19 237 VAL A CA 1
ATOM 1774 C C . VAL A 1 237 ? 2.673 8.532 -9.254 1.00 96.19 237 VAL A C 1
ATOM 1776 O O . VAL A 1 237 ? 1.455 8.325 -9.258 1.00 96.19 237 VAL A O 1
ATOM 1779 N N . CYS A 1 238 ? 3.359 8.787 -8.134 1.00 95.75 238 CYS A N 1
ATOM 1780 C CA . CYS A 1 238 ? 2.764 9.131 -6.850 1.00 95.75 238 CYS A CA 1
ATOM 1781 C C . CYS A 1 238 ? 2.574 10.647 -6.755 1.00 95.75 238 CYS A C 1
ATOM 1783 O O . CYS A 1 238 ? 3.506 11.415 -6.996 1.00 95.75 238 CYS A O 1
ATOM 1785 N N . ARG A 1 239 ? 1.374 11.099 -6.388 1.00 95.62 239 ARG A N 1
ATOM 1786 C CA . ARG A 1 239 ? 1.049 12.531 -6.320 1.00 95.62 239 ARG A CA 1
ATOM 1787 C C . ARG A 1 239 ? 0.106 12.860 -5.166 1.00 95.62 239 ARG A C 1
ATOM 1789 O O . ARG A 1 239 ? -0.780 12.051 -4.882 1.00 95.62 239 ARG A O 1
ATOM 1796 N N . PRO A 1 240 ? 0.260 14.021 -4.505 1.00 96.25 240 PRO A N 1
ATOM 1797 C CA . PRO A 1 240 ? -0.733 14.493 -3.553 1.00 96.25 240 PRO A CA 1
ATOM 1798 C C . PRO A 1 240 ? -2.043 14.817 -4.281 1.00 96.25 240 PRO A C 1
ATOM 1800 O O . PRO A 1 240 ? -2.024 15.296 -5.415 1.00 96.25 240 PRO A O 1
ATOM 1803 N N . VAL A 1 241 ? -3.178 14.546 -3.641 1.00 96.25 241 VAL A N 1
ATOM 1804 C CA . VAL A 1 241 ? -4.513 14.846 -4.175 1.00 96.25 241 VAL A CA 1
ATOM 1805 C C . VAL A 1 241 ? -5.460 15.297 -3.069 1.00 96.25 241 VAL A C 1
ATOM 1807 O O . VAL A 1 241 ? -5.343 14.871 -1.920 1.00 96.25 241 VAL A O 1
ATOM 1810 N N . GLU A 1 242 ? -6.449 16.109 -3.431 1.00 93.62 242 GLU A N 1
ATOM 1811 C CA . GLU A 1 242 ? -7.432 16.634 -2.479 1.00 93.62 242 GLU A CA 1
ATOM 1812 C C . GLU A 1 242 ? -8.493 15.615 -2.073 1.00 93.62 242 GLU A C 1
ATOM 1814 O O . GLU A 1 242 ? -9.076 15.740 -0.996 1.00 93.62 242 GLU A O 1
ATOM 1819 N N . ASP A 1 243 ? -8.750 14.583 -2.881 1.00 93.75 243 ASP A N 1
ATOM 1820 C CA . ASP A 1 243 ? -9.727 13.538 -2.586 1.00 93.75 243 ASP A CA 1
ATOM 1821 C C . ASP A 1 243 ? -9.413 12.179 -3.244 1.00 93.75 243 ASP A C 1
ATOM 1823 O O . ASP A 1 243 ? -8.454 12.003 -4.005 1.00 93.75 243 ASP A O 1
ATOM 1827 N N . THR A 1 244 ? -10.204 11.173 -2.858 1.00 94.50 244 THR A N 1
ATOM 1828 C CA . THR A 1 244 ? -10.067 9.789 -3.323 1.00 94.50 244 THR A CA 1
ATOM 1829 C C . THR A 1 244 ? -10.830 9.491 -4.615 1.00 94.50 244 THR A C 1
ATOM 1831 O O . THR A 1 244 ? -10.705 8.381 -5.135 1.00 94.50 244 THR A O 1
ATOM 1834 N N . ASP A 1 245 ? -11.605 10.435 -5.151 1.00 94.19 245 ASP A N 1
ATOM 1835 C CA . ASP A 1 245 ? -12.299 10.245 -6.417 1.00 94.19 245 ASP A CA 1
ATOM 1836 C C . ASP A 1 245 ? -11.305 10.340 -7.577 1.00 94.19 245 ASP A C 1
ATOM 1838 O O . ASP A 1 245 ? -10.596 11.324 -7.782 1.00 94.19 245 ASP A O 1
ATOM 1842 N N . SER A 1 246 ? -11.216 9.249 -8.320 1.00 91.25 246 SER A N 1
ATOM 1843 C CA . SER A 1 246 ? -10.359 9.112 -9.500 1.00 91.25 246 SER A CA 1
ATOM 1844 C C . SER A 1 246 ? -11.171 8.765 -10.743 1.00 91.25 246 SER A C 1
ATOM 1846 O O . SER A 1 246 ? -10.603 8.438 -11.784 1.00 91.25 246 SER A O 1
ATOM 1848 N N . ARG A 1 247 ? -12.507 8.823 -10.654 1.00 91.38 247 ARG A N 1
ATOM 1849 C CA . ARG A 1 247 ? -13.387 8.556 -11.789 1.00 91.38 247 ARG A CA 1
ATOM 1850 C C . ARG A 1 247 ? -13.157 9.617 -12.860 1.00 91.38 247 ARG A C 1
ATOM 1852 O O . ARG A 1 247 ? -13.217 10.808 -12.585 1.00 91.38 247 ARG A O 1
ATOM 1859 N N . GLY A 1 248 ? -12.899 9.161 -14.081 1.00 88.38 248 GLY A N 1
ATOM 1860 C CA . GLY A 1 248 ? -12.687 10.035 -15.234 1.00 88.38 248 GLY A CA 1
ATOM 1861 C C . GLY A 1 248 ? -11.302 10.680 -15.320 1.00 88.38 248 GLY A C 1
ATOM 1862 O O . GLY A 1 248 ? -11.068 11.435 -16.255 1.00 88.38 248 GLY A O 1
ATOM 1863 N N . GLU A 1 249 ? -10.374 10.391 -14.399 1.00 93.44 249 GLU A N 1
ATOM 1864 C CA . GLU A 1 249 ? -8.996 10.868 -14.541 1.00 93.44 249 GLU A CA 1
ATOM 1865 C C . GLU A 1 249 ? -8.263 10.068 -15.625 1.00 93.44 249 GLU A C 1
ATOM 1867 O O . GLU A 1 249 ? -8.110 8.847 -15.502 1.00 93.44 249 GLU A O 1
ATOM 1872 N N . ASP A 1 250 ? -7.743 10.767 -16.635 1.00 95.38 250 ASP A N 1
ATOM 1873 C CA . ASP A 1 250 ? -6.854 10.176 -17.630 1.00 95.38 250 ASP A CA 1
ATOM 1874 C C . ASP A 1 250 ? -5.556 9.681 -16.971 1.00 95.38 250 ASP A C 1
ATOM 1876 O O . ASP A 1 250 ? -4.819 10.435 -16.329 1.00 95.38 250 ASP A O 1
ATOM 1880 N N . GLN A 1 251 ? -5.295 8.380 -17.108 1.00 96.00 251 GLN A N 1
ATOM 1881 C CA . GLN A 1 251 ? -4.098 7.756 -16.556 1.00 96.00 251 GLN A CA 1
ATOM 1882 C C . GLN A 1 251 ? -2.927 7.744 -17.539 1.00 96.00 251 GLN A C 1
ATOM 1884 O O . GLN A 1 251 ? -1.807 7.492 -17.096 1.00 96.00 251 GLN A O 1
ATOM 1889 N N . GLN A 1 252 ? -3.148 8.030 -18.826 1.00 97.06 252 GLN A N 1
ATOM 1890 C CA . GLN A 1 252 ? -2.125 7.902 -19.862 1.00 97.06 252 GLN A CA 1
ATOM 1891 C C . GLN A 1 252 ? -0.845 8.698 -19.552 1.00 97.06 252 GLN A C 1
ATOM 1893 O O . GLN A 1 252 ? 0.223 8.090 -19.586 1.00 97.06 252 GLN A O 1
ATOM 1898 N N . PRO A 1 253 ? -0.897 9.968 -19.092 1.00 97.62 253 PRO A N 1
ATOM 1899 C CA . PRO A 1 253 ? 0.321 10.717 -18.772 1.00 97.62 253 PRO A CA 1
ATOM 1900 C C . PRO A 1 253 ? 1.165 10.083 -17.656 1.00 97.62 253 PRO A C 1
ATOM 1902 O O . PRO A 1 253 ? 2.386 10.244 -17.612 1.00 97.62 253 PRO A O 1
ATOM 1905 N N . HIS A 1 254 ? 0.526 9.363 -16.728 1.00 97.06 254 HIS A N 1
ATOM 1906 C CA . HIS A 1 254 ? 1.227 8.639 -15.666 1.00 97.06 254 HIS A CA 1
ATOM 1907 C C . HIS A 1 254 ? 1.823 7.336 -16.203 1.00 97.06 254 HIS A C 1
ATOM 1909 O O . HIS A 1 254 ? 2.930 6.975 -15.821 1.00 97.06 254 HIS A O 1
ATOM 1915 N N . LEU A 1 255 ? 1.134 6.649 -17.115 1.00 97.19 255 LEU A N 1
ATOM 1916 C CA . LEU A 1 255 ? 1.669 5.454 -17.773 1.00 97.19 255 LEU A CA 1
ATOM 1917 C C . LEU A 1 255 ? 2.875 5.786 -18.653 1.00 97.19 255 LEU A C 1
ATOM 1919 O O . LEU A 1 255 ? 3.881 5.088 -18.566 1.00 97.19 255 LEU A O 1
ATOM 1923 N N . ASP A 1 256 ? 2.814 6.877 -19.418 1.00 97.19 256 ASP A N 1
ATOM 1924 C CA . ASP A 1 256 ? 3.924 7.343 -20.257 1.00 97.19 256 ASP A CA 1
ATOM 1925 C C . ASP A 1 256 ? 5.151 7.666 -19.403 1.00 97.19 256 ASP A C 1
ATOM 1927 O O . ASP A 1 256 ? 6.271 7.259 -19.714 1.00 97.19 256 ASP A O 1
ATOM 1931 N N . ARG A 1 257 ? 4.936 8.340 -18.266 1.00 96.38 257 ARG A N 1
ATOM 1932 C CA . ARG A 1 257 ? 6.004 8.622 -17.304 1.00 96.38 257 ARG A CA 1
ATOM 1933 C C . ARG A 1 257 ? 6.605 7.344 -16.727 1.00 96.38 257 ARG A C 1
ATOM 1935 O O . ARG A 1 257 ? 7.823 7.244 -16.636 1.00 96.38 257 ARG A O 1
ATOM 1942 N N . LEU A 1 258 ? 5.764 6.380 -16.356 1.00 95.94 258 LEU A N 1
ATOM 1943 C CA . LEU A 1 258 ? 6.206 5.103 -15.804 1.00 95.94 258 LEU A CA 1
ATOM 1944 C C . LEU A 1 258 ? 6.991 4.275 -16.833 1.00 95.94 258 LEU A C 1
ATOM 1946 O O . LEU A 1 258 ? 7.994 3.660 -16.481 1.00 95.94 258 LEU A O 1
ATOM 1950 N N . ALA A 1 259 ? 6.572 4.288 -18.101 1.00 96.06 259 ALA A N 1
ATOM 1951 C CA . ALA A 1 259 ? 7.292 3.644 -19.196 1.00 96.06 259 ALA A CA 1
ATOM 1952 C C . ALA A 1 259 ? 8.658 4.307 -19.437 1.00 96.06 259 ALA A C 1
ATOM 1954 O O . ALA A 1 259 ? 9.672 3.618 -19.545 1.00 96.06 259 ALA A O 1
ATOM 1955 N N . ALA A 1 260 ? 8.707 5.643 -19.427 1.00 95.56 260 ALA A N 1
ATOM 1956 C CA . ALA A 1 260 ? 9.931 6.420 -19.621 1.00 95.56 260 ALA A CA 1
ATOM 1957 C C . ALA A 1 260 ? 10.978 6.240 -18.503 1.00 95.56 260 ALA A C 1
ATOM 1959 O O . ALA A 1 260 ? 12.142 6.598 -18.686 1.00 95.56 260 ALA A O 1
ATOM 1960 N N . GLU A 1 261 ? 10.605 5.686 -17.345 1.00 93.62 261 GLU A N 1
ATOM 1961 C CA . GLU A 1 261 ? 11.573 5.349 -16.296 1.00 93.62 261 GLU A CA 1
ATOM 1962 C C . GLU A 1 261 ? 12.464 4.164 -16.647 1.00 93.62 261 GLU A C 1
ATOM 1964 O O . GLU A 1 261 ? 13.532 4.024 -16.051 1.00 93.62 261 GLU A O 1
ATOM 1969 N N . GLY A 1 262 ? 12.041 3.309 -17.579 1.00 95.06 262 GLY A N 1
ATOM 1970 C CA . GLY A 1 262 ? 12.822 2.148 -17.987 1.00 95.06 262 GLY A CA 1
ATOM 1971 C C . GLY A 1 262 ? 12.977 1.093 -16.891 1.00 95.06 262 GLY A C 1
ATOM 1972 O O . GLY A 1 262 ? 13.950 0.357 -16.920 1.00 95.06 262 GLY A O 1
ATOM 1973 N N . ILE A 1 263 ? 12.042 0.996 -15.930 1.00 95.06 263 ILE A N 1
ATOM 1974 C CA . ILE A 1 263 ? 12.036 -0.042 -14.869 1.00 95.06 263 ILE A CA 1
ATOM 1975 C C . ILE A 1 263 ? 12.174 -1.444 -15.474 1.00 95.06 263 ILE A C 1
ATOM 1977 O O . ILE A 1 263 ? 12.871 -2.304 -14.935 1.00 95.06 263 ILE A O 1
ATOM 1981 N N . LEU A 1 264 ? 11.504 -1.651 -16.607 1.00 93.81 264 LEU A N 1
ATOM 1982 C CA . LEU A 1 264 ? 11.526 -2.871 -17.391 1.00 93.81 264 LEU A CA 1
ATOM 1983 C C . LEU A 1 264 ? 11.989 -2.510 -18.812 1.00 93.81 264 LEU A C 1
ATOM 1985 O O . LEU A 1 264 ? 11.211 -1.892 -19.537 1.00 93.81 264 LEU A O 1
ATOM 1989 N N . PRO A 1 265 ? 13.235 -2.834 -19.207 1.00 92.12 265 PRO A N 1
ATOM 1990 C CA . PRO A 1 265 ? 13.786 -2.407 -20.497 1.00 92.12 265 PRO A CA 1
ATOM 1991 C C . PRO A 1 265 ? 12.996 -2.902 -21.715 1.00 92.12 265 PRO A C 1
ATOM 1993 O O . PRO A 1 265 ? 12.978 -2.235 -22.741 1.00 92.12 265 PRO A O 1
ATOM 1996 N N . ASP A 1 266 ? 12.324 -4.047 -21.591 1.00 91.81 266 ASP A N 1
ATOM 1997 C CA . ASP A 1 266 ? 11.496 -4.680 -22.621 1.00 91.81 266 ASP A CA 1
ATOM 1998 C C . ASP A 1 266 ? 10.001 -4.663 -22.254 1.00 91.81 266 ASP A C 1
ATOM 2000 O O . ASP A 1 266 ? 9.283 -5.652 -22.423 1.00 91.81 266 ASP A O 1
ATOM 2004 N N . LEU A 1 267 ? 9.537 -3.542 -21.684 1.00 93.88 267 LEU A N 1
ATOM 2005 C CA . LEU A 1 267 ? 8.153 -3.338 -21.241 1.00 93.88 267 LEU A CA 1
ATOM 2006 C C . LEU A 1 267 ? 7.116 -3.624 -22.340 1.00 93.88 267 LEU A C 1
ATOM 2008 O O . LEU A 1 267 ? 6.048 -4.157 -22.052 1.00 93.88 267 LEU A O 1
ATOM 2012 N N . ASP A 1 268 ? 7.439 -3.298 -23.587 1.00 93.25 268 ASP A N 1
ATOM 2013 C CA . ASP A 1 268 ? 6.603 -3.470 -24.778 1.00 93.25 268 ASP A CA 1
ATOM 2014 C C . ASP A 1 268 ? 6.217 -4.931 -25.060 1.00 93.25 268 ASP A C 1
ATOM 2016 O O . ASP A 1 268 ? 5.174 -5.197 -25.657 1.00 93.25 268 ASP A O 1
ATOM 2020 N N . ARG A 1 269 ? 7.003 -5.897 -24.571 1.00 92.88 269 ARG A N 1
ATOM 2021 C CA . ARG A 1 269 ? 6.696 -7.331 -24.701 1.00 92.88 269 ARG A CA 1
ATOM 2022 C C . ARG A 1 269 ? 5.548 -7.791 -23.807 1.00 92.88 269 ARG A C 1
ATOM 2024 O O . ARG A 1 269 ? 5.028 -8.894 -24.000 1.00 92.88 269 ARG A O 1
ATOM 2031 N N . TYR A 1 270 ? 5.191 -7.003 -22.798 1.00 93.56 270 TYR A N 1
ATOM 2032 C CA . TYR A 1 270 ? 4.225 -7.393 -21.785 1.00 93.56 270 TYR A CA 1
ATOM 2033 C C . TYR A 1 270 ? 2.839 -6.839 -22.120 1.00 93.56 270 TYR A C 1
ATOM 2035 O O . TYR A 1 270 ? 2.663 -5.622 -22.192 1.00 93.56 270 TYR A O 1
ATOM 2043 N N . PRO A 1 271 ? 1.810 -7.693 -22.260 1.00 94.31 271 PRO A N 1
ATOM 2044 C CA . PRO A 1 271 ? 0.457 -7.202 -22.459 1.00 94.31 271 PRO A CA 1
ATOM 2045 C C . PRO A 1 271 ? -0.034 -6.489 -21.195 1.00 94.31 271 PRO A C 1
ATOM 2047 O O . PRO A 1 271 ? 0.022 -7.039 -20.091 1.00 94.31 271 PRO A O 1
ATOM 2050 N N . THR A 1 272 ? -0.569 -5.278 -21.348 1.00 96.56 272 THR A N 1
ATOM 2051 C CA . THR A 1 272 ? -1.207 -4.560 -20.240 1.00 96.56 272 THR A CA 1
ATOM 2052 C C . THR A 1 272 ? -2.457 -5.307 -19.790 1.00 96.56 272 THR A C 1
ATOM 2054 O O . THR A 1 272 ? -3.443 -5.398 -20.517 1.00 96.56 272 THR A O 1
ATOM 2057 N N . ALA A 1 273 ? -2.430 -5.820 -18.563 1.00 96.75 273 ALA A N 1
ATOM 2058 C CA . ALA A 1 273 ? -3.561 -6.510 -17.950 1.00 96.75 273 ALA A CA 1
ATOM 2059 C C . ALA A 1 273 ? -4.472 -5.545 -17.177 1.00 96.75 273 ALA A C 1
ATOM 2061 O O . ALA A 1 273 ? -5.656 -5.815 -16.974 1.00 96.75 273 ALA A O 1
ATOM 2062 N N . GLY A 1 274 ? -3.939 -4.403 -16.738 1.00 96.69 274 GLY A N 1
ATOM 2063 C CA . GLY A 1 274 ? -4.761 -3.331 -16.203 1.00 96.69 274 GLY A CA 1
ATOM 2064 C C . GLY A 1 274 ? -3.983 -2.234 -15.500 1.00 96.69 274 GLY A C 1
ATOM 2065 O O . GLY A 1 274 ? -2.818 -2.379 -15.139 1.00 96.69 274 GLY A O 1
ATOM 2066 N N . VAL A 1 275 ? -4.688 -1.138 -15.246 1.00 97.31 275 VAL A N 1
ATOM 2067 C CA . VAL A 1 275 ? -4.197 -0.005 -14.464 1.00 97.31 275 VAL A CA 1
ATOM 2068 C C . VAL A 1 275 ? -5.018 0.085 -13.185 1.00 97.31 275 VAL A C 1
ATOM 2070 O O . VAL A 1 275 ? -6.233 -0.156 -13.182 1.00 97.31 275 VAL A O 1
ATOM 2073 N N . ARG A 1 276 ? -4.360 0.384 -12.066 1.00 96.38 276 ARG A N 1
ATOM 2074 C CA . ARG A 1 276 ? -5.035 0.646 -10.792 1.00 96.38 276 ARG A CA 1
ATOM 2075 C C . ARG A 1 276 ? -4.554 1.951 -10.198 1.00 96.38 276 ARG A C 1
ATOM 2077 O O . ARG A 1 276 ? -3.360 2.232 -10.175 1.00 96.38 276 ARG A O 1
ATOM 2084 N N . VAL A 1 277 ? -5.513 2.684 -9.656 1.00 96.38 277 VAL A N 1
ATOM 2085 C CA . VAL A 1 277 ? -5.289 3.876 -8.852 1.00 96.38 277 VAL A CA 1
ATOM 2086 C C . VAL A 1 277 ? -5.574 3.506 -7.406 1.00 96.38 277 VAL A C 1
ATOM 2088 O O . VAL A 1 277 ? -6.641 2.976 -7.093 1.00 96.38 277 VAL A O 1
ATOM 2091 N N . CYS A 1 278 ? -4.610 3.742 -6.527 1.00 94.12 278 CYS A N 1
ATOM 2092 C CA . CYS A 1 278 ? -4.777 3.548 -5.092 1.00 94.12 278 CYS A CA 1
ATOM 2093 C C . CYS A 1 278 ? -4.452 4.819 -4.330 1.00 94.12 278 CYS A C 1
ATOM 2095 O O . CYS A 1 278 ? -3.787 5.718 -4.841 1.00 94.12 278 CYS A O 1
ATOM 2097 N N . HIS A 1 279 ? -4.908 4.863 -3.082 1.00 95.50 279 HIS A N 1
ATOM 2098 C CA . HIS A 1 279 ? -4.735 6.016 -2.219 1.00 95.50 279 HIS A CA 1
ATOM 2099 C C . HIS A 1 279 ? -4.183 5.601 -0.872 1.00 95.50 279 HIS A C 1
ATOM 2101 O O . HIS A 1 279 ? -4.556 4.564 -0.320 1.00 95.50 279 HIS A O 1
ATOM 2107 N N . TYR A 1 280 ? -3.335 6.452 -0.318 1.00 95.38 280 TYR A N 1
ATOM 2108 C CA . TYR A 1 280 ? -2.868 6.324 1.050 1.00 95.38 280 TYR A CA 1
ATOM 2109 C C . TYR A 1 280 ? -2.679 7.702 1.665 1.00 95.38 280 TYR A C 1
ATOM 2111 O O . TYR A 1 280 ? -2.532 8.701 0.969 1.00 95.38 280 TYR A O 1
ATOM 2119 N N . THR A 1 281 ? -2.689 7.754 2.987 1.00 96.38 281 THR A N 1
ATOM 2120 C CA . THR A 1 281 ? -2.335 8.951 3.744 1.00 96.38 281 THR A CA 1
ATOM 2121 C C . THR A 1 281 ? -0.995 8.760 4.433 1.00 96.38 281 THR A C 1
ATOM 2123 O O . THR A 1 281 ? -0.677 7.668 4.926 1.00 96.38 281 THR A O 1
ATOM 2126 N N . ALA A 1 282 ? -0.226 9.839 4.471 1.00 95.75 282 ALA A N 1
ATOM 2127 C CA . ALA A 1 282 ? 1.037 9.963 5.180 1.00 95.75 282 ALA A CA 1
ATOM 2128 C C . ALA A 1 282 ? 0.963 11.162 6.129 1.00 95.75 282 ALA A C 1
ATOM 2130 O O . ALA A 1 282 ? 0.270 12.136 5.834 1.00 95.75 282 ALA A O 1
ATOM 2131 N N . ASP A 1 283 ? 1.655 11.093 7.259 1.00 94.75 283 ASP A N 1
ATOM 2132 C CA . ASP A 1 283 ? 1.830 12.240 8.145 1.00 94.75 283 ASP A CA 1
ATOM 2133 C C . ASP A 1 283 ? 2.463 13.412 7.376 1.00 94.75 283 ASP A C 1
ATOM 2135 O O . ASP A 1 283 ? 3.448 13.232 6.659 1.00 94.75 283 ASP A O 1
ATOM 2139 N N . ALA A 1 284 ? 1.890 14.609 7.488 1.00 93.69 284 ALA A N 1
ATOM 2140 C CA . ALA A 1 284 ? 2.307 15.752 6.678 1.00 93.69 284 ALA A CA 1
ATOM 2141 C C . ALA A 1 284 ? 3.715 16.262 7.034 1.00 93.69 284 ALA A C 1
ATOM 2143 O O . ALA A 1 284 ? 4.369 16.875 6.192 1.00 93.69 284 ALA A O 1
ATOM 2144 N N . ALA A 1 285 ? 4.188 16.019 8.261 1.00 92.31 285 ALA A N 1
ATOM 2145 C CA . ALA A 1 285 ? 5.500 16.469 8.715 1.00 92.31 285 ALA A CA 1
ATOM 2146 C C . ALA A 1 285 ? 6.604 15.450 8.399 1.00 92.31 285 ALA A C 1
ATOM 2148 O O . ALA A 1 285 ? 7.703 15.827 7.997 1.00 92.31 285 ALA A O 1
ATOM 2149 N N . THR A 1 286 ? 6.315 14.163 8.584 1.00 91.38 286 THR A N 1
ATOM 2150 C CA . THR A 1 286 ? 7.306 13.079 8.525 1.00 91.38 286 THR A CA 1
ATOM 2151 C C . THR A 1 286 ? 7.198 12.210 7.273 1.00 91.38 286 THR A C 1
ATOM 2153 O O . THR A 1 286 ? 8.149 11.511 6.938 1.00 91.38 286 THR A O 1
ATOM 2156 N N . GLY A 1 287 ? 6.057 12.219 6.578 1.00 89.62 287 GLY A N 1
ATOM 2157 C CA . GLY A 1 287 ? 5.753 11.286 5.487 1.00 89.62 287 GLY A CA 1
ATOM 2158 C C . GLY A 1 287 ? 5.426 9.859 5.954 1.00 89.62 287 GLY A C 1
ATOM 2159 O O . GLY A 1 287 ? 5.133 8.995 5.128 1.00 89.62 287 GLY A O 1
ATOM 2160 N N . GLY A 1 288 ? 5.456 9.604 7.264 1.00 89.25 288 GLY A N 1
ATOM 2161 C CA . GLY A 1 288 ? 5.313 8.279 7.857 1.00 89.25 288 GLY A CA 1
ATOM 2162 C C . GLY A 1 288 ? 3.882 7.910 8.272 1.00 89.25 288 GLY A C 1
ATOM 2163 O O . GLY A 1 288 ? 2.908 8.595 7.931 1.00 89.25 288 GLY A O 1
ATOM 2164 N N . PRO A 1 289 ? 3.722 6.794 9.002 1.00 90.62 289 PRO A N 1
ATOM 2165 C CA . PRO A 1 289 ? 2.457 6.436 9.633 1.00 90.62 289 PRO A CA 1
ATOM 2166 C C . PRO A 1 289 ? 2.106 7.393 10.787 1.00 90.62 289 PRO A C 1
ATOM 2168 O O . PRO A 1 289 ? 2.987 7.922 11.458 1.00 90.62 289 PRO A O 1
ATOM 2171 N N . LEU A 1 290 ? 0.808 7.564 11.060 1.00 90.94 290 LEU A N 1
ATOM 2172 C CA . LEU A 1 290 ? 0.300 8.383 12.168 1.00 90.94 290 LEU A CA 1
ATOM 2173 C C . LEU A 1 290 ? -0.788 7.624 12.930 1.00 90.94 290 LEU A C 1
ATOM 2175 O O . LEU A 1 290 ? -1.881 7.391 12.401 1.00 90.94 290 LEU A O 1
ATOM 2179 N N . LEU A 1 291 ? -0.479 7.272 14.178 1.00 89.88 291 LEU A N 1
ATOM 2180 C CA . LEU A 1 291 ? -1.410 6.757 15.180 1.00 89.88 291 LEU A CA 1
ATOM 2181 C C . LEU A 1 291 ? -1.449 7.751 16.344 1.00 89.88 291 LEU A C 1
ATOM 2183 O O . LEU A 1 291 ? -0.411 8.020 16.943 1.00 89.88 291 LEU A O 1
ATOM 2187 N N . ALA A 1 292 ? -2.623 8.298 16.657 1.00 87.75 292 ALA A N 1
ATOM 2188 C CA . ALA A 1 292 ? -2.752 9.329 17.683 1.00 87.75 292 ALA A CA 1
ATOM 2189 C C . ALA A 1 292 ? -4.033 9.179 18.524 1.00 87.75 292 ALA A C 1
ATOM 2191 O O . ALA A 1 292 ? -5.109 8.936 17.954 1.00 87.75 292 ALA A O 1
ATOM 2192 N N . PRO A 1 293 ? -3.951 9.386 19.855 1.00 86.50 293 PRO A N 1
ATOM 2193 C CA . PRO A 1 293 ? -5.128 9.602 20.683 1.00 86.50 293 PRO A CA 1
ATOM 2194 C C . PRO A 1 293 ? -5.734 10.977 20.372 1.00 86.50 293 PRO A C 1
ATOM 2196 O O . PRO A 1 293 ? -5.031 11.986 20.322 1.00 86.50 293 PRO A O 1
ATOM 2199 N N . VAL A 1 294 ? -7.050 11.025 20.178 1.00 85.00 294 VAL A N 1
ATOM 2200 C CA . VAL A 1 294 ? -7.816 12.272 20.000 1.00 85.00 294 VAL A CA 1
ATOM 2201 C C . VAL A 1 294 ? -8.450 12.683 21.327 1.00 85.00 294 VAL A C 1
ATOM 2203 O O . VAL A 1 294 ? -8.386 13.844 21.724 1.00 85.00 294 VAL A O 1
ATOM 2206 N N . THR A 1 295 ? -9.041 11.717 22.028 1.00 83.50 295 THR A N 1
ATOM 2207 C CA . THR A 1 295 ? -9.558 11.824 23.400 1.00 83.50 295 THR A CA 1
ATOM 2208 C C . THR A 1 295 ? -9.312 10.491 24.120 1.00 83.50 295 THR A C 1
ATOM 2210 O O . THR A 1 295 ? -8.938 9.525 23.455 1.00 83.50 295 THR A O 1
ATOM 2213 N N . PRO A 1 296 ? -9.531 10.376 25.446 1.00 80.38 296 PRO A N 1
ATOM 2214 C CA . PRO A 1 296 ? -9.345 9.099 26.145 1.00 80.38 296 PRO A CA 1
ATOM 2215 C C . PRO A 1 296 ? -10.126 7.921 25.532 1.00 80.38 296 PRO A C 1
ATOM 2217 O O . PRO A 1 296 ? -9.639 6.799 25.550 1.00 80.38 296 PRO A O 1
ATOM 2220 N N . GLY A 1 297 ? -11.297 8.179 24.937 1.00 81.75 297 GLY A N 1
ATOM 2221 C CA . GLY A 1 297 ? -12.134 7.159 24.292 1.00 81.75 297 GLY A CA 1
ATOM 2222 C C . GLY A 1 297 ? -12.044 7.113 22.761 1.00 81.75 297 GLY A C 1
ATOM 2223 O O . GLY A 1 297 ? -12.833 6.405 22.141 1.00 81.75 297 GLY A O 1
ATOM 2224 N N . LEU A 1 298 ? -11.151 7.881 22.119 1.00 87.19 298 LEU A N 1
ATOM 2225 C CA . LEU A 1 298 ? -11.055 7.942 20.654 1.00 87.19 298 LEU A CA 1
ATOM 2226 C C . LEU A 1 298 ? -9.609 7.977 20.165 1.00 87.19 298 LEU A C 1
ATOM 2228 O O . LEU A 1 298 ? -8.858 8.901 20.474 1.00 87.19 298 LEU A O 1
ATOM 2232 N N . TRP A 1 299 ? -9.279 7.037 19.287 1.00 89.31 299 TRP A N 1
ATOM 2233 C CA . TRP A 1 299 ? -7.996 6.929 18.600 1.00 89.31 299 TRP A CA 1
ATOM 2234 C C . TRP A 1 299 ? -8.159 7.041 17.089 1.00 89.31 299 TRP A C 1
ATOM 2236 O O . TRP A 1 299 ? -9.186 6.664 16.523 1.00 89.31 299 TRP A O 1
ATOM 2246 N N . THR A 1 300 ? -7.116 7.522 16.417 1.00 91.44 300 THR A N 1
ATOM 2247 C CA . THR A 1 300 ? -7.060 7.598 14.953 1.00 91.44 300 THR A CA 1
ATOM 2248 C C . THR A 1 300 ? -5.792 6.946 14.429 1.00 91.44 300 THR A C 1
ATOM 2250 O O . THR A 1 300 ? -4.695 7.284 14.861 1.00 91.44 300 THR A O 1
ATOM 2253 N N . ARG A 1 301 ? -5.936 6.045 13.453 1.00 92.56 301 ARG A N 1
ATOM 2254 C CA . ARG A 1 301 ? -4.860 5.633 12.546 1.00 92.56 301 ARG A CA 1
ATOM 2255 C C . ARG A 1 301 ? -5.049 6.411 11.246 1.00 92.56 301 ARG A C 1
ATOM 2257 O O . ARG A 1 301 ? -5.683 5.938 10.303 1.00 92.56 301 ARG A O 1
ATOM 2264 N N . ALA A 1 302 ? -4.586 7.658 11.254 1.00 92.56 302 ALA A N 1
ATOM 2265 C CA . ALA A 1 302 ? -4.854 8.624 10.194 1.00 92.56 302 ALA A CA 1
ATOM 2266 C C . ALA A 1 302 ? -3.915 8.484 8.991 1.00 92.56 302 ALA A C 1
ATOM 2268 O O . ALA A 1 302 ? -4.305 8.859 7.886 1.00 92.56 302 ALA A O 1
ATOM 2269 N N . ALA A 1 303 ? -2.718 7.927 9.183 1.00 93.81 303 ALA A N 1
ATOM 2270 C CA . ALA A 1 303 ? -1.763 7.673 8.111 1.00 93.81 303 ALA A CA 1
ATOM 2271 C C . ALA A 1 303 ? -1.107 6.299 8.237 1.00 93.81 303 ALA A C 1
ATOM 2273 O O . ALA A 1 303 ? -0.869 5.797 9.336 1.00 93.81 303 ALA A O 1
ATOM 2274 N N . CYS A 1 304 ? -0.794 5.710 7.085 1.00 92.06 304 CYS A N 1
ATOM 2275 C CA . CYS A 1 304 ? -0.049 4.458 6.989 1.00 92.06 304 CYS A CA 1
ATOM 2276 C C . CYS A 1 304 ? 1.323 4.610 6.324 1.00 92.06 304 CYS A C 1
ATOM 2278 O O . CYS A 1 304 ? 2.076 3.644 6.319 1.00 92.06 304 CYS A O 1
ATOM 2280 N N . GLY A 1 305 ? 1.637 5.779 5.749 1.00 88.94 305 GLY A N 1
ATOM 2281 C CA . GLY A 1 305 ? 2.950 6.052 5.149 1.00 88.94 305 GLY A CA 1
ATOM 2282 C C . GLY A 1 305 ? 3.307 5.147 3.962 1.00 88.94 305 GLY A C 1
ATOM 2283 O O . GLY A 1 305 ? 4.479 4.924 3.694 1.00 88.94 305 GLY A O 1
ATOM 2284 N N . GLY A 1 306 ? 2.313 4.551 3.293 1.00 84.50 306 GLY A N 1
ATOM 2285 C CA . GLY A 1 306 ? 2.529 3.639 2.161 1.00 84.50 306 GLY A CA 1
ATOM 2286 C C . GLY A 1 306 ? 2.893 2.194 2.540 1.00 84.50 306 GLY A C 1
ATOM 2287 O O . GLY A 1 306 ? 2.825 1.318 1.686 1.00 84.50 306 GLY A O 1
ATOM 2288 N N . SER A 1 307 ? 3.177 1.899 3.814 1.00 83.50 307 SER A N 1
ATOM 2289 C CA . SER A 1 307 ? 3.548 0.557 4.307 1.00 83.50 307 SER A CA 1
ATOM 2290 C C . SER A 1 307 ? 2.444 -0.114 5.134 1.00 83.50 307 SER A C 1
ATOM 2292 O O . SER A 1 307 ? 2.681 -1.047 5.905 1.00 83.50 307 SER A O 1
ATOM 2294 N N . GLY A 1 308 ? 1.202 0.361 5.000 1.00 85.94 308 GLY A N 1
ATOM 2295 C CA . GLY A 1 308 ? 0.106 -0.013 5.895 1.00 85.94 308 GLY A CA 1
ATOM 2296 C C . GLY A 1 308 ? -0.193 -1.507 5.966 1.00 85.94 308 GLY A C 1
ATOM 2297 O O . GLY A 1 308 ? -0.636 -1.969 7.016 1.00 85.94 308 GLY A O 1
ATOM 2298 N N . PHE A 1 309 ? 0.052 -2.242 4.877 1.00 89.38 309 PHE A N 1
ATOM 2299 C CA . PHE A 1 309 ? -0.235 -3.671 4.799 1.00 89.38 309 PHE A CA 1
ATOM 2300 C C . PHE A 1 309 ? 0.822 -4.525 5.509 1.00 89.38 309 PHE A C 1
ATOM 2302 O O . PHE A 1 309 ? 0.466 -5.362 6.334 1.00 89.38 309 PHE A O 1
ATOM 2309 N N . SER A 1 310 ? 2.111 -4.285 5.245 1.00 87.88 310 SER A N 1
ATOM 2310 C CA . SER A 1 310 ? 3.215 -5.024 5.878 1.00 87.88 310 SER A CA 1
ATOM 2311 C C . SER A 1 310 ? 3.331 -4.733 7.372 1.00 87.88 310 SER A C 1
ATOM 2313 O O . SER A 1 310 ? 3.637 -5.623 8.156 1.00 87.88 310 SER A O 1
ATOM 2315 N N . THR A 1 311 ? 3.001 -3.511 7.789 1.00 88.31 311 THR A N 1
ATOM 2316 C CA . THR A 1 311 ? 3.078 -3.086 9.196 1.00 88.31 311 THR A CA 1
ATOM 2317 C C . THR A 1 311 ? 1.786 -3.317 9.984 1.00 88.31 311 THR A C 1
ATOM 2319 O O . THR A 1 311 ? 1.726 -2.998 11.171 1.00 88.31 311 THR A O 1
ATOM 2322 N N . ALA A 1 312 ? 0.725 -3.850 9.363 1.00 88.88 312 ALA A N 1
ATOM 2323 C CA . ALA A 1 312 ? -0.583 -3.972 10.008 1.00 88.88 312 ALA A CA 1
ATOM 2324 C C . ALA A 1 312 ? -0.565 -4.754 11.339 1.00 88.88 312 ALA A C 1
ATOM 2326 O O . ALA A 1 312 ? -1.170 -4.237 12.283 1.00 88.88 312 ALA A O 1
ATOM 2327 N N . PRO A 1 313 ? 0.117 -5.915 11.464 1.00 89.12 313 PRO A N 1
ATOM 2328 C CA . PRO A 1 313 ? 0.176 -6.655 12.728 1.00 89.12 313 PRO A CA 1
ATOM 2329 C C . PRO A 1 313 ? 0.854 -5.858 13.846 1.00 89.12 313 PRO A C 1
ATOM 2331 O O . PRO A 1 313 ? 0.267 -5.679 14.910 1.00 89.12 313 PRO A O 1
ATOM 2334 N N . LEU A 1 314 ? 2.024 -5.274 13.567 1.00 87.81 314 LEU A N 1
ATOM 2335 C CA . LEU A 1 314 ? 2.753 -4.444 14.529 1.00 87.81 314 LEU A CA 1
ATOM 2336 C C . LEU A 1 314 ? 1.908 -3.251 14.990 1.00 87.81 314 LEU A C 1
ATOM 2338 O O . LEU A 1 314 ? 1.824 -2.954 16.179 1.00 87.81 314 LEU A O 1
ATOM 2342 N N . VAL A 1 315 ? 1.238 -2.566 14.059 1.00 85.44 315 VAL A N 1
ATOM 2343 C CA . VAL A 1 315 ? 0.370 -1.439 14.420 1.00 85.44 315 VAL A CA 1
ATOM 2344 C C . VAL A 1 315 ? -0.827 -1.904 15.252 1.00 85.44 315 VAL A C 1
ATOM 2346 O O . VAL A 1 315 ? -1.222 -1.194 16.173 1.00 85.44 315 VAL A O 1
ATOM 2349 N N . ALA A 1 316 ? -1.394 -3.081 14.977 1.00 86.69 316 ALA A N 1
ATOM 2350 C CA . ALA A 1 316 ? -2.469 -3.641 15.791 1.00 86.69 316 ALA A CA 1
ATOM 2351 C C . ALA A 1 316 ? -2.007 -3.922 17.231 1.00 86.69 316 ALA A C 1
ATOM 2353 O O . ALA A 1 316 ? -2.711 -3.552 18.168 1.00 86.69 316 ALA A O 1
ATOM 2354 N N . GLU A 1 317 ? -0.810 -4.481 17.424 1.00 87.94 317 GLU A N 1
ATOM 2355 C CA . GLU A 1 317 ? -0.219 -4.667 18.757 1.00 87.94 317 GLU A CA 1
ATOM 2356 C C . GLU A 1 317 ? -0.032 -3.336 19.487 1.00 87.94 317 GLU A C 1
ATOM 2358 O O . GLU A 1 317 ? -0.400 -3.212 20.655 1.00 87.94 317 GLU A O 1
ATOM 2363 N N . ARG A 1 318 ? 0.469 -2.305 18.792 1.00 83.94 318 ARG A N 1
ATOM 2364 C CA . ARG A 1 318 ? 0.626 -0.968 19.384 1.00 83.94 318 ARG A CA 1
ATOM 2365 C C . ARG A 1 318 ? -0.701 -0.322 19.743 1.00 83.94 318 ARG A C 1
ATOM 2367 O O . ARG A 1 318 ? -0.785 0.313 20.787 1.00 83.94 318 ARG A O 1
ATOM 2374 N N . ILE A 1 319 ? -1.738 -0.519 18.933 1.00 81.12 319 ILE A N 1
ATOM 2375 C CA . ILE A 1 319 ? -3.096 -0.090 19.275 1.00 81.12 319 ILE A CA 1
ATOM 2376 C C . ILE A 1 319 ? -3.557 -0.799 20.548 1.00 81.12 319 ILE A C 1
ATOM 2378 O O . ILE A 1 319 ? -3.989 -0.131 21.478 1.00 81.12 319 ILE A O 1
ATOM 2382 N N . VAL A 1 320 ? -3.442 -2.127 20.624 1.00 85.00 320 VAL A N 1
ATOM 2383 C CA . VAL A 1 320 ? -3.861 -2.891 21.810 1.00 85.00 320 VAL A CA 1
ATOM 2384 C C . VAL A 1 320 ? -3.112 -2.426 23.057 1.00 85.00 320 VAL A C 1
ATOM 2386 O O . VAL A 1 320 ? -3.735 -2.228 24.098 1.00 85.00 320 VAL A O 1
ATOM 2389 N N . GLN A 1 321 ? -1.800 -2.221 22.956 1.00 84.12 321 GLN A N 1
ATOM 2390 C CA . GLN A 1 321 ? -0.986 -1.733 24.064 1.00 84.12 321 GLN A CA 1
ATOM 2391 C C . GLN A 1 321 ? -1.441 -0.345 24.525 1.00 84.12 321 GLN A C 1
ATOM 2393 O O . GLN A 1 321 ? -1.700 -0.139 25.707 1.00 84.12 321 GLN A O 1
ATOM 2398 N N . ALA A 1 322 ? -1.623 0.583 23.588 1.00 74.44 322 ALA A N 1
ATOM 2399 C CA . ALA A 1 322 ? -2.016 1.944 23.912 1.00 74.44 322 ALA A CA 1
ATOM 2400 C C . ALA A 1 322 ? -3.439 2.034 24.494 1.00 74.44 322 ALA A C 1
ATOM 2402 O O . ALA A 1 322 ? -3.717 2.865 25.355 1.00 74.44 322 ALA A O 1
ATOM 2403 N N . VAL A 1 323 ? -4.338 1.145 24.062 1.00 72.88 323 VAL A N 1
ATOM 2404 C CA . VAL A 1 323 ? -5.681 1.002 24.640 1.00 72.88 323 VAL A CA 1
ATOM 2405 C C . VAL A 1 323 ? -5.616 0.488 26.075 1.00 72.88 323 VAL A C 1
ATOM 2407 O O . VAL A 1 323 ? -6.334 1.004 26.924 1.00 72.88 323 VAL A O 1
ATOM 2410 N N . LYS A 1 324 ? -4.748 -0.490 26.365 1.00 80.81 324 LYS A N 1
ATOM 2411 C CA . LYS A 1 324 ? -4.551 -1.010 27.728 1.00 80.81 324 LYS A CA 1
ATOM 2412 C C . LYS A 1 324 ? -3.957 0.032 28.674 1.00 80.81 324 LYS A C 1
ATOM 2414 O O . LYS A 1 324 ? -4.335 0.059 29.832 1.00 80.81 324 LYS A O 1
ATOM 2419 N N . GLU A 1 325 ? -3.045 0.873 28.193 1.00 76.44 325 GLU A N 1
ATOM 2420 C CA . GLU A 1 325 ? -2.430 1.946 28.992 1.00 76.44 325 GLU A CA 1
ATOM 2421 C C . GLU A 1 325 ? -3.393 3.106 29.291 1.00 76.44 325 GLU A C 1
ATOM 2423 O O . GLU A 1 325 ? -3.195 3.840 30.259 1.00 76.44 325 GLU A O 1
ATOM 2428 N N . ALA A 1 326 ? -4.415 3.298 28.453 1.00 65.69 326 ALA A N 1
ATOM 2429 C CA . ALA A 1 326 ? -5.412 4.354 28.613 1.00 65.69 326 ALA A CA 1
ATOM 2430 C C . ALA A 1 326 ? -6.617 3.955 29.492 1.00 65.69 326 ALA A C 1
ATOM 2432 O O . ALA A 1 326 ? -7.382 4.845 29.878 1.00 65.69 326 ALA A O 1
ATOM 2433 N N . ALA A 1 327 ? -6.797 2.655 29.760 1.00 63.16 327 ALA A N 1
ATOM 2434 C CA . ALA A 1 327 ? -7.867 2.079 30.583 1.00 63.16 327 ALA A CA 1
ATOM 2435 C C . ALA A 1 327 ? -7.508 2.089 32.077 1.00 63.16 327 ALA A C 1
ATOM 2437 O O . ALA A 1 327 ? -8.417 2.392 32.886 1.00 63.16 327 ALA A O 1
#

Organism: NCBI:txid1348663

pLDDT: mean 78.56, std 23.39, range [23.05, 98.0]

Foldseek 3Di:
DDDDDDDDDDDDDDDDDDDDDDDDDDDDDDDDDDDDDDDDPDDPPPPDPPPPDDQDPDPPFLFQPDDDPQDDQVVCVVVRVVSCVVVVFDKDFDDPPQADPFAAAPPDTDIDGPPDDDDPLVVVVVVVVVVQVPDPPGDDDPPFAFPEADLVQRWTATPVRDIDDDQADEAPVFQCLCVHDPAQKFKKKWKKFFWAAFPPGDPQVVHQWDFLGFNSRFKTWDPDDPRGTIMIGGSVRMDTDPDDDPPPPDCVVRVVVRVNRRRDVPCVRTHTPDMDMDMGMARNPRLAWDWDRSDLRYIYRHGHSRCCRVCVVVVVVVVVVVNVVSD

InterPro domains:
  IPR006076 FAD dependent oxidoreductase [PF01266] (74-321)
  IPR036188 FAD/NAD(P)-binding domain superfamily [G3DSA:3.50.50.60] (121-323)
  IPR036188 FAD/NAD(P)-binding domain superfamily [SSF51905] (79-324)
  IPR045170 MTOX family [PTHR10961] (75-323)

Secondary structure (DSSP, 8-state):
-----------------------------PPPP--------PPP---PPP------------PPTT-S----GGGGHHHHHHHHHHHT--EE---GGGS------TT----EESS-----HHHHHHHHHHHHHTSTT----TT--EEEEETTTTEEEETTS-EE--S-EEE--GGGHHHHS---EEEEEEEEEEE-PPTT--S-TTPPPEEEETTTT-EEEE---TTPPEEEEEGGGEEE-S-S--TT---HHHHHHHHHTTSSTTGGGS-EEEEEEEEEEEETTTSSEEEEEEETTEEEEEEETT-TTTTHHHHHHHHHHHHHHH-

Sequence (327 aa):
MRPGRAPGHRPGTRPAAQPRRHLARPAPRHPHPAARRPRRHRPPARRAPPLAGTGDPARHHALPPGRRPHRHPADRLDELLAEADKAGVPVDLPDGDGLPPLGLPPGAVGVRERTGGVLLADRVLRAAVRWLTARPGVTLRPHSTVRSVFTGSGRIVLDSGEVLRGDLALLAGGPWTRRLAAAPVTLYRQTMLYLGRPAGGDRWDGAPAAGGLGREGRGWVLPPGAGTLLKLSSDTVCRPVEDTDSRGEDQQPHLDRLAAEGILPDLDRYPTAGVRVCHYTADAATGGPLLAPVTPGLWTRAACGGSGFSTAPLVAERIVQAVKEAA

Radius of gyration: 29.67 Å; chains: 1; bounding box: 94×49×86 Å